Protein 4KU4 (pdb70)

Radius of gyration: 25.79 Å; Cα contacts (8 Å, |Δi|>4): 649; chains: 2; bounding box: 56×77×60 Å

B-factor: mean 19.81, std 10.93, range [4.48, 72.11]

Structure (mmCIF, N/CA/C/O backbone):
data_4KU4
#
_entry.id   4KU4
#
_cell.length_a   36.795
_cell.length_b   52.595
_cell.length_c   53.234
_cell.angle_alpha   114.62
_cell.angle_beta   93.01
_cell.angle_gamma   90.05
#
_symmetry.space_group_name_H-M   'P 1'
#
loop_
_entity.id
_entity.type
_entity.pdbx_description
1 polymer 'Ras-3 from Cryphonectria parasitica'
2 non-polymer "GUANOSINE-5'-DIPHOSPHATE"
3 non-polymer 'MAGNESIUM ION'
4 water water
#
loop_
_atom_site.group_PDB
_atom_site.id
_atom_site.type_symbol
_atom_site.label_atom_id
_atom_site.label_alt_id
_atom_site.label_comp_id
_atom_site.label_asym_id
_atom_site.label_entity_id
_atom_site.label_seq_id
_atom_site.pdbx_PDB_ins_code
_atom_site.Cartn_x
_atom_site.Cartn_y
_atom_site.Cartn_z
_atom_site.occupancy
_atom_site.B_iso_or_equiv
_atom_site.auth_seq_id
_atom_site.auth_comp_id
_atom_site.auth_asym_id
_atom_site.auth_atom_id
_atom_site.pdbx_PDB_model_num
ATOM 1 N N . ALA A 1 10 ? -7.397 59.388 6.367 1.00 31.61 7 ALA A N 1
ATOM 2 C CA . ALA A 1 10 ? -6.928 58.848 7.637 1.00 29.73 7 ALA A CA 1
ATOM 3 C C . ALA A 1 10 ? -7.171 57.349 7.691 1.00 24.99 7 ALA A C 1
ATOM 4 O O . ALA A 1 10 ? -8.212 56.863 7.252 1.00 25.88 7 ALA A O 1
ATOM 10 N N . GLY A 1 11 ? -6.191 56.620 8.214 1.00 27.95 8 GLY A N 1
ATOM 11 C CA . GLY A 1 11 ? -6.315 55.187 8.400 1.00 17.52 8 GLY A CA 1
ATOM 12 C C . GLY A 1 11 ? -5.762 54.359 7.259 1.00 15.97 8 GLY A C 1
ATOM 13 O O . GLY A 1 11 ? -5.537 53.162 7.410 1.00 15.36 8 GLY A O 1
ATOM 17 N N . LYS A 1 12 ? -5.560 54.980 6.105 1.00 17.40 9 LYS A N 1
ATOM 18 C CA . LYS A 1 12 ? -5.014 54.273 4.942 1.00 12.09 9 LYS A CA 1
ATOM 19 C C . LYS A 1 12 ? -3.565 53.840 5.154 1.00 15.08 9 LYS A C 1
ATOM 20 O O . LYS A 1 12 ? -2.877 54.339 6.045 1.00 16.26 9 LYS A O 1
ATOM 39 N N . ILE A 1 13 ? -3.125 52.885 4.348 1.00 12.90 10 ILE A N 1
ATOM 40 C CA . ILE A 1 13 ? -1.744 52.432 4.371 1.00 15.90 10 ILE A CA 1
ATOM 41 C C . ILE A 1 13 ? -0.824 53.605 4.103 1.00 14.39 10 ILE A C 1
ATOM 42 O O . ILE A 1 13 ? -1.029 54.354 3.153 1.00 14.80 10 ILE A O 1
ATOM 58 N N . THR A 1 14 ? 0.180 53.784 4.957 1.00 9.75 11 THR A N 1
ATOM 59 C CA . THR A 1 14 ? 1.106 54.884 4.788 1.00 9.81 11 THR A CA 1
ATOM 60 C C . THR A 1 14 ? 2.477 54.434 4.271 1.00 11.70 11 THR A C 1
ATOM 61 O O . THR A 1 14 ? 3.192 55.214 3.646 1.00 13.32 11 THR A O 1
ATOM 72 N N . ASP A 1 15 ? 2.834 53.182 4.532 1.00 9.10 12 ASP A N 1
ATOM 73 C CA . ASP A 1 15 ? 4.165 52.677 4.170 1.00 9.07 12 ASP A CA 1
ATOM 74 C C . ASP A 1 15 ? 4.154 51.217 3.740 1.00 13.06 12 ASP A C 1
ATOM 75 O O . ASP A 1 15 ? 3.586 50.365 4.424 1.00 11.06 12 ASP A O 1
ATOM 84 N N . LYS A 1 16 ? 4.816 50.928 2.624 1.00 8.10 13 LYS A N 1
ATOM 85 C CA . LYS A 1 16 ? 4.882 49.566 2.107 1.00 8.46 13 LYS A CA 1
ATOM 86 C C . LYS A 1 16 ? 6.274 49.011 2.322 1.00 11.14 13 LYS A C 1
ATOM 87 O O . LYS A 1 16 ? 7.236 49.488 1.730 1.00 12.44 13 LYS A O 1
ATOM 106 N N . ILE A 1 17 ? 6.380 48.004 3.176 1.00 6.10 14 ILE A N 1
ATOM 107 C CA . ILE A 1 17 ? 7.654 47.392 3.489 1.00 7.31 14 ILE A CA 1
ATOM 108 C C . ILE A 1 17 ? 7.699 45.956 2.977 1.00 9.54 14 ILE A C 1
ATOM 109 O O . ILE A 1 17 ? 6.737 45.202 3.151 1.00 9.18 14 ILE A O 1
ATOM 125 N N . ALA A 1 18 ? 8.815 45.569 2.356 1.00 8.19 15 ALA A N 1
ATOM 126 C CA . ALA A 1 18 ? 9.004 44.166 1.995 1.00 11.62 15 ALA A CA 1
ATOM 127 C C . ALA A 1 18 ? 10.025 43.454 2.907 1.00 7.58 15 ALA A C 1
ATOM 128 O O . ALA A 1 18 ? 11.068 44.008 3.228 1.00 7.66 15 ALA A O 1
ATOM 135 N N . MET A 1 19 ? 9.688 42.241 3.341 1.00 9.37 16 MET A N 1
ATOM 136 C CA . MET A 1 19 ? 10.650 41.347 3.995 1.00 11.38 16 MET A CA 1
ATOM 137 C C . MET A 1 19 ? 11.469 40.599 2.959 1.00 8.09 16 MET A C 1
ATOM 138 O O . MET A 1 19 ? 10.919 40.055 2.016 1.00 8.36 16 MET A O 1
ATOM 152 N N . LEU A 1 20 ? 12.780 40.597 3.135 1.00 7.01 17 LEU A N 1
ATOM 153 C CA . LEU A 1 20 ? 13.666 39.749 2.318 1.00 7.01 17 LEU A CA 1
ATOM 154 C C . LEU A 1 20 ? 14.609 38.967 3.224 1.00 12.47 17 LEU A C 1
ATOM 155 O O . LEU A 1 20 ? 14.825 39.346 4.379 1.00 8.28 17 LEU A O 1
ATOM 171 N N . GLY A 1 21 ? 15.164 37.881 2.691 1.00 9.12 18 GLY A N 1
ATOM 172 C CA . GLY A 1 21 ? 16.039 36.995 3.438 1.00 9.05 18 GLY A CA 1
ATOM 173 C C . GLY A 1 21 ? 15.839 35.534 3.063 1.00 11.11 18 GLY A C 1
ATOM 174 O O . GLY A 1 21 ? 14.781 35.148 2.567 1.00 10.71 18 GLY A O 1
ATOM 178 N N . GLU A 1 22 ? 16.856 34.711 3.301 1.00 10.05 19 GLU A N 1
ATOM 179 C CA . GLU A 1 22 ? 16.725 33.285 3.014 1.00 9.84 19 GLU A CA 1
ATOM 180 C C . GLU A 1 22 ? 15.664 32.635 3.885 1.00 11.63 19 GLU A C 1
ATOM 181 O O . GLU A 1 22 ? 15.234 33.199 4.891 1.00 15.65 19 GLU A O 1
ATOM 193 N N . GLY A 1 23 ? 15.248 31.433 3.503 1.00 11.34 20 GLY A N 1
ATOM 194 C CA . GLY A 1 23 ? 14.306 30.682 4.311 1.00 11.26 20 GLY A CA 1
ATOM 195 C C . GLY A 1 23 ? 14.834 30.377 5.696 1.00 12.41 20 GLY A C 1
ATOM 196 O O . GLY A 1 23 ? 16.011 30.066 5.866 1.00 12.06 20 GLY A O 1
ATOM 200 N N . GLY A 1 24 ? 13.954 30.476 6.687 1.00 9.35 21 GLY A N 1
ATOM 201 C CA . GLY A 1 24 ? 14.267 30.082 8.041 1.00 11.09 21 GLY A CA 1
ATOM 202 C C . GLY A 1 24 ? 14.927 31.145 8.900 1.00 9.68 21 GLY A C 1
ATOM 203 O O . GLY A 1 24 ? 15.298 30.848 10.019 1.00 8.66 21 GLY A O 1
ATOM 207 N N . VAL A 1 25 ? 15.052 32.380 8.404 1.00 8.91 22 VAL A N 1
ATOM 208 C CA . VAL A 1 25 ? 15.792 33.403 9.159 1.00 8.09 22 VAL A CA 1
ATOM 209 C C . VAL A 1 25 ? 14.901 34.077 10.192 1.00 14.10 22 VAL A C 1
ATOM 210 O O . VAL A 1 25 ? 15.388 34.638 11.186 1.00 11.16 22 VAL A O 1
ATOM 223 N N . GLY A 1 26 ? 13.595 34.004 9.959 1.00 9.74 23 GLY A N 1
ATOM 224 C CA . GLY A 1 26 ? 12.642 34.570 10.894 1.00 10.70 23 GLY A CA 1
ATOM 225 C C . GLY A 1 26 ? 11.751 35.647 10.300 1.00 10.08 23 GLY A C 1
ATOM 226 O O . GLY A 1 26 ? 11.172 36.433 11.052 1.00 8.91 23 GLY A O 1
ATOM 230 N N . LYS A 1 27 ? 11.644 35.710 8.975 1.00 9.79 24 LYS A N 1
ATOM 231 C CA . LYS A 1 27 ? 10.804 36.735 8.336 1.00 7.87 24 LYS A CA 1
ATOM 232 C C . LYS A 1 27 ? 9.354 36.721 8.836 1.00 10.11 24 LYS A C 1
ATOM 233 O O . LYS A 1 27 ? 8.839 37.729 9.355 1.00 9.65 24 LYS A O 1
ATOM 252 N N . THR A 1 28 ? 8.687 35.582 8.667 1.00 12.68 25 THR A N 1
ATOM 253 C CA . THR A 1 28 ? 7.301 35.440 9.099 1.00 9.18 25 THR A CA 1
ATOM 254 C C . THR A 1 28 ? 7.116 35.707 10.592 1.00 10.14 25 THR A C 1
ATOM 255 O O . THR A 1 28 ? 6.186 36.421 10.989 1.00 6.38 25 THR A O 1
ATOM 265 N N . SER A 1 29 ? 8.006 35.140 11.404 1.00 8.19 26 SER A N 1
ATOM 266 C CA . SER A 1 29 ? 7.962 35.295 12.858 1.00 8.07 26 SER A CA 1
ATOM 267 C C . SER A 1 29 ? 8.062 36.771 13.272 1.00 8.88 26 SER A C 1
ATOM 268 O O . SER A 1 29 ? 7.300 37.237 14.123 1.00 8.69 26 SER A O 1
ATOM 276 N N . LEU A 1 30 ? 8.974 37.502 12.638 1.00 8.21 27 LEU A N 1
ATOM 277 C CA . LEU A 1 30 ? 9.129 38.932 12.897 1.00 6.47 27 LEU A CA 1
ATOM 278 C C . LEU A 1 30 ? 7.847 39.695 12.573 1.00 10.94 27 LEU A C 1
ATOM 279 O O . LEU A 1 30 ? 7.404 40.536 13.347 1.00 7.46 27 LEU A O 1
ATOM 295 N N . THR A 1 31 ? 7.259 39.394 11.417 1.00 8.04 28 THR A N 1
ATOM 296 C CA . THR A 1 31 ? 6.090 40.121 10.939 1.00 8.96 28 THR A CA 1
ATOM 297 C C . THR A 1 31 ? 4.862 39.831 11.801 1.00 9.48 28 THR A C 1
ATOM 298 O O . THR A 1 31 ? 4.080 40.725 12.091 1.00 7.80 28 THR A O 1
ATOM 309 N N . VAL A 1 32 ? 4.690 38.571 12.180 1.00 10.35 29 VAL A N 1
ATOM 310 C CA . VAL A 1 32 ? 3.572 38.142 13.022 1.00 10.37 29 VAL A CA 1
ATOM 311 C C . VAL A 1 32 ? 3.711 38.740 14.428 1.00 11.25 29 VAL A C 1
ATOM 312 O O . VAL A 1 32 ? 2.738 39.188 15.034 1.00 9.76 29 VAL A O 1
ATOM 325 N N . ASN A 1 33 ? 4.937 38.784 14.926 1.00 11.31 30 ASN A N 1
ATOM 326 C CA . ASN A 1 33 ? 5.213 39.452 16.196 1.00 11.86 30 ASN A CA 1
ATOM 327 C C . ASN A 1 33 ? 4.901 40.944 16.140 1.00 10.56 30 ASN A C 1
ATOM 328 O O . ASN A 1 33 ? 4.153 41.455 16.972 1.00 11.60 30 ASN A O 1
ATOM 339 N N . LEU A 1 34 ? 5.465 41.638 15.151 1.00 7.38 31 LEU A N 1
ATOM 340 C CA . LEU A 1 34 ? 5.254 43.058 14.993 1.00 6.76 31 LEU A CA 1
ATOM 341 C C . LEU A 1 34 ? 3.776 43.426 14.946 1.00 14.22 31 LEU A C 1
ATOM 342 O O . LEU A 1 34 ? 3.362 44.384 15.582 1.00 12.38 31 LEU A O 1
ATOM 358 N N . THR A 1 35 ? 2.995 42.664 14.178 1.00 11.61 32 THR A N 1
ATOM 359 C CA . THR A 1 35 ? 1.600 43.004 13.932 1.00 11.17 32 THR A CA 1
ATOM 360 C C . THR A 1 35 ? 0.631 42.483 14.988 1.00 14.63 32 THR A C 1
ATOM 361 O O . THR A 1 35 ? -0.562 42.739 14.897 1.00 10.65 32 THR A O 1
ATOM 372 N N . LYS A 1 36 ? 1.144 41.778 15.990 1.00 11.74 33 LYS A N 1
ATOM 373 C CA . LYS A 1 36 ? 0.318 41.320 17.107 1.00 11.12 33 LYS A CA 1
ATOM 374 C C . LYS A 1 36 ? -0.774 40.375 16.616 1.00 14.52 33 LYS A C 1
ATOM 375 O O . LYS A 1 36 ? -1.912 40.410 17.088 1.00 16.27 33 LYS A O 1
ATOM 394 N N . HIS A 1 37 ? -0.411 39.523 15.662 1.00 12.62 34 HIS A N 1
ATOM 395 C CA . HIS A 1 37 ? -1.326 38.547 15.071 1.00 13.39 34 HIS A CA 1
ATOM 396 C C . HIS A 1 37 ? -1.797 37.578 16.163 1.00 15.61 34 HIS A C 1
ATOM 397 O O . HIS A 1 37 ? -1.070 37.341 17.129 1.00 17.97 34 HIS A O 1
ATOM 412 N N . VAL A 1 38 ? -2.993 37.007 16.009 1.00 19.50 35 VAL A N 1
ATOM 413 C CA . VAL A 1 38 ? -3.621 36.209 17.084 1.00 26.22 35 VAL A CA 1
ATOM 414 C C . VAL A 1 38 ? -2.864 34.961 17.515 1.00 28.32 35 VAL A C 1
ATOM 415 O O . VAL A 1 38 ? -2.845 34.610 18.697 1.00 30.91 35 VAL A O 1
ATOM 428 N N . PHE A 1 39 ? -2.256 34.272 16.566 1.00 17.25 36 PHE A N 1
ATOM 429 C CA . PHE A 1 39 ? -1.429 33.134 16.938 1.00 22.30 36 PHE A CA 1
ATOM 430 C C . PHE A 1 39 ? 0.016 33.552 16.740 1.00 22.06 36 PHE A C 1
ATOM 431 O O . PHE A 1 39 ? 0.749 32.992 15.927 1.00 18.14 36 PHE A O 1
ATOM 448 N N . SER A 1 40 ? 0.400 34.573 17.498 1.00 21.83 37 SER A N 1
ATOM 449 C CA . SER A 1 40 ? 1.679 35.250 17.351 1.00 25.78 37 SER A CA 1
ATOM 450 C C . SER A 1 40 ? 2.854 34.288 17.327 1.00 26.64 37 SER A C 1
ATOM 451 O O . SER A 1 40 ? 3.871 34.550 16.694 1.00 30.81 37 SER A O 1
ATOM 459 N N . GLU A 1 41 ? 2.706 33.166 18.008 1.00 19.35 38 GLU A N 1
ATOM 460 C CA . GLU A 1 41 ? 3.824 32.262 18.178 1.00 19.05 38 GLU A CA 1
ATOM 461 C C . GLU A 1 41 ? 3.917 31.218 17.071 1.00 19.85 38 GLU A C 1
ATOM 462 O O . GLU A 1 41 ? 5.003 30.706 16.801 1.00 22.06 38 GLU A O 1
ATOM 474 N N . THR A 1 42 ? 2.796 30.911 16.422 1.00 15.29 39 THR A N 1
ATOM 475 C CA . THR A 1 42 ? 2.793 29.789 15.479 1.00 15.53 39 THR A CA 1
ATOM 476 C C . THR A 1 42 ? 2.311 30.091 14.061 1.00 16.27 39 THR A C 1
ATOM 477 O O . THR A 1 42 ? 2.523 29.272 13.164 1.00 14.38 39 THR A O 1
ATOM 488 N N . TYR A 1 43 ? 1.655 31.232 13.852 1.00 13.92 40 TYR A N 1
ATOM 489 C CA . TYR A 1 43 ? 1.046 31.507 12.550 1.00 12.46 40 TYR A CA 1
ATOM 490 C C . TYR A 1 43 ? 2.064 31.480 11.418 1.00 9.07 40 TYR A C 1
ATOM 491 O O . TYR A 1 43 ? 3.040 32.224 11.431 1.00 7.36 40 TYR A O 1
ATOM 509 N N . ASP A 1 44 ? 1.844 30.602 10.442 1.00 11.33 41 ASP A N 1
ATOM 510 C CA . ASP A 1 44 ? 2.826 30.410 9.369 1.00 9.10 41 ASP A CA 1
ATOM 511 C C . ASP A 1 44 ? 2.219 29.728 8.152 1.00 10.03 41 ASP A C 1
ATOM 512 O O . ASP A 1 44 ? 2.527 28.565 7.883 1.00 11.21 41 ASP A O 1
ATOM 521 N N . PRO A 1 45 ? 1.373 30.444 7.403 1.00 10.19 42 PRO A N 1
ATOM 522 C CA . PRO A 1 45 ? 0.664 29.785 6.300 1.00 12.66 42 PRO A CA 1
ATOM 523 C C . PRO A 1 45 ? 1.592 29.416 5.142 1.00 14.20 42 PRO A C 1
ATOM 524 O O . PRO A 1 45 ? 2.570 30.106 4.857 1.00 11.65 42 PRO A O 1
ATOM 535 N N . THR A 1 46 ? 1.274 28.314 4.475 1.00 15.97 43 THR A N 1
ATOM 536 C CA . THR A 1 46 ? 2.096 27.824 3.371 1.00 19.47 43 THR A CA 1
ATOM 537 C C . THR A 1 46 ? 2.241 28.895 2.287 1.00 18.04 43 THR A C 1
ATOM 538 O O . THR A 1 46 ? 3.311 29.079 1.703 1.00 20.53 43 THR A O 1
ATOM 549 N N . LEU A 1 47 ? 1.165 29.622 2.044 1.00 14.37 44 LEU A N 1
ATOM 550 C CA . LEU A 1 47 ? 1.208 30.772 1.162 1.00 14.72 44 LEU A CA 1
ATOM 551 C C . LEU A 1 47 ? 1.307 32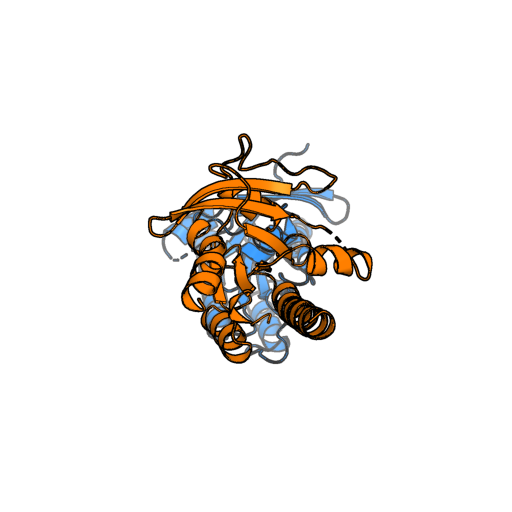.041 2.017 1.00 19.84 44 LEU A C 1
ATOM 552 O O . LEU A 1 47 ? 0.429 32.307 2.833 1.00 15.14 44 LEU A O 1
ATOM 568 N N . GLU A 1 48 ? 2.397 32.792 1.851 1.00 13.32 45 GLU A N 1
ATOM 569 C CA . GLU A 1 48 ? 2.655 33.991 2.661 1.00 14.97 45 GLU A CA 1
ATOM 570 C C . GLU A 1 48 ? 1.566 35.039 2.592 1.00 15.35 45 GLU A C 1
ATOM 571 O O . GLU A 1 48 ? 0.917 35.210 1.565 1.00 14.24 45 GLU A O 1
ATOM 583 N N . ASP A 1 49 ? 1.392 35.768 3.689 1.00 17.89 46 ASP A N 1
ATOM 584 C CA . ASP A 1 49 ? 0.394 36.826 3.729 1.00 13.45 46 ASP A CA 1
ATOM 585 C C . ASP A 1 49 ? 1.051 38.191 3.710 1.00 12.65 46 ASP A C 1
ATOM 586 O O . ASP A 1 49 ? 2.269 38.312 3.865 1.00 10.59 46 ASP A O 1
ATOM 595 N N . SER A 1 50 ? 0.229 39.210 3.460 1.00 8.40 47 SER A N 1
ATOM 596 C CA . SER A 1 50 ? 0.643 40.591 3.624 1.00 13.00 47 SER A CA 1
ATOM 597 C C . SER A 1 50 ? 0.065 40.879 5.009 1.00 14.64 47 SER A C 1
ATOM 598 O O . SER A 1 50 ? -1.029 40.406 5.333 1.00 12.07 47 SER A O 1
ATOM 606 N N . TYR A 1 51 ? 0.789 41.633 5.826 1.00 9.96 48 TYR A N 1
ATOM 607 C CA . TYR A 1 51 ? 0.363 41.911 7.201 1.00 13.23 48 TYR A CA 1
ATOM 608 C C . TYR A 1 51 ? 0.283 43.407 7.441 1.00 9.26 48 TYR A C 1
ATOM 609 O O . TYR A 1 51 ? 0.939 44.184 6.756 1.00 8.36 48 TYR A O 1
ATOM 627 N N . ARG A 1 52 ? -0.517 43.823 8.423 1.00 9.49 49 ARG A N 1
ATOM 628 C CA . ARG A 1 52 ? -0.677 45.242 8.705 1.00 8.69 49 ARG A CA 1
ATOM 629 C C . ARG A 1 52 ? -0.416 45.561 10.169 1.00 8.69 49 ARG A C 1
ATOM 630 O O . ARG A 1 52 ? -0.783 44.796 11.070 1.00 7.61 49 ARG A O 1
ATOM 651 N N . ARG A 1 53 ? 0.202 46.709 10.398 1.00 8.08 50 ARG A N 1
ATOM 652 C CA . ARG A 1 53 ? 0.352 47.250 11.746 1.00 11.19 50 ARG A CA 1
ATOM 653 C C . ARG A 1 53 ? -0.059 48.722 11.755 1.00 10.20 50 ARG A C 1
ATOM 654 O O . ARG A 1 53 ? 0.569 49.563 11.109 1.00 10.34 50 ARG A O 1
ATOM 675 N N . GLN A 1 54 ? -1.141 49.029 12.466 1.00 10.82 51 GLN A N 1
ATOM 676 C CA . GLN A 1 54 ? -1.467 50.409 12.761 1.00 9.00 51 GLN A CA 1
ATOM 677 C C . GLN A 1 54 ? -0.679 50.751 14.008 1.00 13.96 51 GLN A C 1
ATOM 678 O O . GLN A 1 54 ? -0.645 49.960 14.962 1.00 12.27 51 GLN A O 1
ATOM 692 N N . CYS A 1 55 ? -0.019 51.902 13.985 1.00 9.16 52 CYS A N 1
ATOM 693 C CA . CYS A 1 55 ? 0.817 52.317 15.106 1.00 6.04 52 CYS A CA 1
ATOM 694 C C . CYS A 1 55 ? 0.997 53.820 15.073 1.00 16.34 52 CYS A C 1
ATOM 695 O O . CYS A 1 55 ? 0.528 54.499 14.156 1.00 10.87 52 CYS A O 1
ATOM 703 N N . VAL A 1 56 ? 1.662 54.334 16.101 1.00 13.24 53 VAL A N 1
ATOM 704 C CA . VAL A 1 56 ? 2.120 55.710 16.118 1.00 11.28 53 VAL A CA 1
ATOM 705 C C . VAL A 1 56 ? 3.640 55.666 16.221 1.00 12.04 53 VAL A C 1
ATOM 706 O O . VAL A 1 56 ? 4.184 55.150 17.197 1.00 11.34 53 VAL A O 1
ATOM 719 N N . ILE A 1 57 ? 4.316 56.171 15.192 1.00 8.21 54 ILE A N 1
ATOM 720 C CA . ILE A 1 57 ? 5.767 56.221 15.180 1.00 7.98 54 ILE A CA 1
ATOM 721 C C . ILE A 1 57 ? 6.229 57.657 15.393 1.00 9.03 54 ILE A C 1
ATOM 722 O O . ILE A 1 57 ? 5.963 58.543 14.575 1.00 8.89 54 ILE A O 1
ATOM 738 N N . ASP A 1 58 ? 6.906 57.894 16.512 1.00 10.28 55 ASP A N 1
ATOM 739 C CA . ASP A 1 58 ? 7.379 59.232 16.843 1.00 9.53 55 ASP A CA 1
ATOM 740 C C . ASP A 1 58 ? 6.281 60.274 16.651 1.00 11.55 55 ASP A C 1
ATOM 741 O O . ASP A 1 58 ? 6.476 61.269 15.959 1.00 14.38 55 ASP A O 1
ATOM 750 N N . GLY A 1 59 ? 5.124 60.014 17.254 1.00 11.06 56 GLY A N 1
ATOM 751 C CA . GLY A 1 59 ? 4.016 60.956 17.273 1.00 11.86 56 GLY A CA 1
ATOM 752 C C . GLY A 1 59 ? 3.134 60.977 16.038 1.00 11.13 56 GLY A C 1
ATOM 753 O O . GLY A 1 59 ? 2.079 61.601 16.047 1.00 11.48 56 GLY A O 1
ATOM 757 N N . ILE A 1 60 ? 3.568 60.318 14.967 1.00 10.21 57 ILE A N 1
ATOM 758 C CA . ILE A 1 60 ? 2.811 60.317 13.720 1.00 13.24 57 ILE A CA 1
ATOM 759 C C . ILE A 1 60 ? 2.088 58.983 13.510 1.00 15.77 57 ILE A C 1
ATOM 760 O O . ILE A 1 60 ? 2.738 57.938 13.406 1.00 11.65 57 ILE A O 1
ATOM 776 N N . PRO A 1 61 ? 0.743 59.008 13.449 1.00 16.61 58 PRO A N 1
ATOM 777 C CA . PRO A 1 61 ? 0.003 57.773 13.155 1.00 15.25 58 PRO A CA 1
ATOM 778 C C . PRO A 1 61 ? 0.428 57.228 11.805 1.00 20.40 58 PRO A C 1
ATOM 779 O O . PRO A 1 61 ? 0.456 57.981 10.825 1.00 12.75 58 PRO A O 1
ATOM 790 N N . SER A 1 62 ? 0.757 55.939 11.776 1.00 14.08 59 SER A N 1
ATOM 791 C CA . SER A 1 62 ? 1.240 55.254 10.576 1.00 10.79 59 SER A CA 1
ATOM 792 C C . SER A 1 62 ? 0.523 53.919 10.427 1.00 13.21 59 SER A C 1
ATOM 793 O O . SER A 1 62 ? 0.054 53.342 11.408 1.00 12.09 59 SER A O 1
ATOM 801 N N . HIS A 1 63 ? 0.440 53.431 9.196 1.00 10.26 60 HIS A N 1
ATOM 802 C CA . HIS A 1 63 ? -0.184 52.140 8.919 1.00 8.40 60 HIS A CA 1
ATOM 803 C C . HIS A 1 63 ? 0.738 51.394 7.965 1.00 11.45 60 HIS A C 1
ATOM 804 O O . HIS A 1 63 ? 0.796 51.693 6.783 1.00 11.04 60 HIS A O 1
ATOM 819 N N . LEU A 1 64 ? 1.479 50.442 8.508 1.00 8.02 61 LEU A N 1
ATOM 820 C CA . LEU A 1 64 ? 2.478 49.714 7.748 1.00 10.07 61 LEU A CA 1
ATOM 821 C C . LEU A 1 64 ? 1.821 48.502 7.100 1.00 8.37 61 LEU A C 1
ATOM 822 O O . LEU A 1 64 ? 1.046 47.793 7.735 1.00 9.43 61 LEU A O 1
ATOM 838 N N . GLU A 1 65 ? 2.114 48.285 5.822 1.00 6.31 62 GLU A N 1
ATOM 839 C CA . GLU A 1 65 ? 1.700 47.069 5.139 1.00 10.06 62 GLU A CA 1
ATOM 840 C C . GLU A 1 65 ? 2.983 46.306 4.841 1.00 7.73 62 GLU A C 1
ATOM 841 O O . GLU A 1 65 ? 3.859 46.799 4.131 1.00 11.74 62 GLU A O 1
ATOM 853 N N . ILE A 1 66 ? 3.101 45.108 5.401 1.00 7.94 63 ILE A N 1
ATOM 854 C CA . ILE A 1 66 ? 4.353 44.364 5.295 1.00 7.75 63 ILE A CA 1
ATOM 855 C C . ILE A 1 66 ? 4.158 43.126 4.437 1.00 12.16 63 ILE A C 1
ATOM 856 O O . ILE A 1 66 ? 3.366 42.246 4.766 1.00 10.15 63 ILE A O 1
ATOM 872 N N . LEU A 1 67 ? 4.886 43.084 3.326 1.00 7.25 64 LEU A N 1
ATOM 873 C CA . LEU A 1 67 ? 4.915 41.920 2.457 1.00 10.23 64 LEU A CA 1
ATOM 874 C C . LEU A 1 67 ? 5.879 40.848 2.970 1.00 9.54 64 LEU A C 1
ATOM 875 O O . LEU A 1 67 ? 7.093 41.015 2.936 1.00 8.38 64 LEU A O 1
ATOM 891 N N . ASP A 1 68 ? 5.328 39.747 3.466 1.00 11.08 65 ASP A N 1
ATOM 892 C CA . ASP A 1 68 ? 6.135 38.601 3.848 1.00 12.39 65 ASP A CA 1
ATOM 893 C C . ASP A 1 68 ? 6.401 37.875 2.540 1.00 12.76 65 ASP A C 1
ATOM 894 O O . ASP A 1 68 ? 5.572 37.928 1.623 1.00 11.05 65 ASP A O 1
ATOM 903 N N . THR A 1 69 ? 7.567 37.249 2.428 1.00 10.98 66 THR A N 1
ATOM 904 C CA . THR A 1 69 ? 7.984 36.637 1.168 1.00 11.52 66 THR A CA 1
ATOM 905 C C . THR A 1 69 ? 8.620 35.280 1.389 1.00 16.94 66 THR A C 1
ATOM 906 O O . THR A 1 69 ? 9.079 34.952 2.477 1.00 11.72 66 THR A O 1
ATOM 917 N N . ALA A 1 70 ? 8.670 34.502 0.316 1.00 17.81 67 ALA A N 1
ATOM 918 C CA . ALA A 1 70 ? 9.287 33.191 0.341 1.00 17.84 67 ALA A CA 1
ATOM 919 C C . ALA A 1 70 ? 9.128 32.577 -1.040 1.00 23.58 67 ALA A C 1
ATOM 920 O O . ALA A 1 70 ? 8.120 32.814 -1.703 1.00 25.19 67 ALA A O 1
ATOM 927 N N . GLY A 1 71 ? 9.994 31.846 -1.526 0.00 33.84 68 GLY A N 1
ATOM 928 N N . GLY A 1 76 ? 14.515 34.607 -8.431 1.00 25.24 73 GLY A N 1
ATOM 929 C CA . GLY A 1 76 ? 15.101 35.918 -8.636 1.00 29.23 73 GLY A CA 1
ATOM 930 C C . GLY A 1 76 ? 14.142 36.927 -9.245 1.00 29.10 73 GLY A C 1
ATOM 931 O O . GLY A 1 76 ? 14.058 38.064 -8.787 1.00 22.28 73 GLY A O 1
ATOM 934 N N . ALA A 1 77 ? 13.422 36.516 -10.286 1.00 21.37 74 ALA A N 1
ATOM 935 C CA . ALA A 1 77 ? 12.501 37.417 -10.974 1.00 26.02 74 ALA A CA 1
ATOM 936 C C . ALA A 1 77 ? 11.347 37.852 -10.074 1.00 23.79 74 ALA A C 1
ATOM 937 O O . ALA A 1 77 ? 10.960 39.021 -10.074 1.00 22.14 74 ALA A O 1
ATOM 944 N N . LEU A 1 78 ? 10.791 36.913 -9.312 1.00 24.71 75 LEU A N 1
ATOM 945 C CA . LEU A 1 78 ? 9.717 37.257 -8.380 1.00 25.64 75 LEU A CA 1
ATOM 946 C C . LEU A 1 78 ? 10.230 38.238 -7.322 1.00 22.36 75 LEU A C 1
ATOM 947 O O . LEU A 1 78 ? 9.535 39.178 -6.946 1.00 21.40 75 LEU A O 1
ATOM 963 N N . ARG A 1 79 ? 11.457 38.036 -6.855 1.00 24.77 76 ARG A N 1
ATOM 964 C CA . ARG A 1 79 ? 12.028 38.952 -5.877 1.00 24.75 76 ARG A CA 1
ATOM 965 C C . ARG A 1 79 ? 12.034 40.373 -6.433 1.00 26.62 76 ARG A C 1
ATOM 966 O O . ARG A 1 79 ? 11.793 41.331 -5.706 1.00 19.49 76 ARG A O 1
ATOM 987 N N . GLU A 1 80 ? 12.291 40.504 -7.732 1.00 20.81 77 GLU A N 1
ATOM 988 C CA . GLU A 1 80 ? 12.303 41.813 -8.376 1.00 22.63 77 GLU A CA 1
ATOM 989 C C . GLU A 1 80 ? 10.929 42.493 -8.354 1.00 24.86 77 GLU A C 1
ATOM 990 O O . GLU A 1 80 ? 10.838 43.714 -8.275 1.00 25.29 77 GLU A O 1
ATOM 1002 N N . GLN A 1 81 ? 9.857 41.713 -8.424 1.00 19.06 78 GLN A N 1
ATOM 1003 C CA . GLN A 1 81 ? 8.524 42.309 -8.329 1.00 19.34 78 GLN A CA 1
ATOM 1004 C C . GLN A 1 81 ? 8.296 42.807 -6.903 1.00 18.65 78 GLN A C 1
ATOM 1005 O O . GLN A 1 81 ? 7.804 43.913 -6.696 1.00 19.31 78 GLN A O 1
ATOM 1019 N N . TRP A 1 82 ? 8.677 41.988 -5.932 1.00 15.22 79 TRP A N 1
ATOM 1020 C CA . TRP A 1 82 ? 8.556 42.369 -4.530 1.00 17.13 79 TRP A CA 1
ATOM 1021 C C . TRP A 1 82 ? 9.235 43.723 -4.292 1.00 18.06 79 TRP A C 1
ATOM 1022 O O . TRP A 1 82 ? 8.736 44.570 -3.541 1.00 14.89 79 TRP A O 1
ATOM 1043 N N . ILE A 1 83 ? 10.373 43.936 -4.941 1.00 14.52 80 ILE A N 1
ATOM 1044 C CA . ILE A 1 83 ? 11.142 45.162 -4.743 1.00 15.87 80 ILE A CA 1
ATOM 1045 C C . ILE A 1 83 ? 10.513 46.386 -5.413 1.00 13.76 80 ILE A C 1
ATOM 1046 O O . ILE A 1 83 ? 10.496 47.478 -4.843 1.00 15.38 80 ILE A O 1
ATOM 1062 N N . ARG A 1 84 ? 9.995 46.207 -6.626 1.00 15.85 81 ARG A N 1
ATOM 1063 C CA . ARG A 1 84 ? 9.355 47.304 -7.338 1.00 20.12 81 ARG A CA 1
ATOM 1064 C C . ARG A 1 84 ? 8.133 47.815 -6.586 1.00 17.96 81 ARG A C 1
ATOM 1065 O O . ARG A 1 84 ? 7.854 49.013 -6.589 1.00 19.42 81 ARG A O 1
ATOM 1086 N N . GLN A 1 85 ? 7.424 46.909 -5.920 1.00 18.53 82 GLN A N 1
ATOM 1087 C CA . GLN A 1 85 ? 6.134 47.252 -5.318 1.00 21.28 82 GLN A CA 1
ATOM 1088 C C . GLN A 1 85 ? 6.213 47.665 -3.849 1.00 21.43 82 GLN A C 1
ATOM 1089 O O . GLN A 1 85 ? 5.185 47.814 -3.194 1.00 21.13 82 GLN A O 1
ATOM 1103 N N . ASN A 1 86 ? 7.425 47.851 -3.340 1.00 15.65 83 ASN A N 1
ATOM 1104 C CA . ASN A 1 86 ? 7.596 48.318 -1.963 1.00 10.97 83 ASN A CA 1
ATOM 1105 C C . ASN A 1 86 ? 8.575 49.494 -1.855 1.00 15.42 83 ASN A C 1
ATOM 1106 O O . ASN A 1 86 ? 9.459 49.660 -2.697 1.00 14.31 83 ASN A O 1
ATOM 1117 N N . GLU A 1 87 ? 8.412 50.308 -0.813 1.00 10.64 84 GLU A N 1
ATOM 1118 C CA . GLU A 1 87 ? 9.216 51.515 -0.617 1.00 13.12 84 GLU A CA 1
ATOM 1119 C C . GLU A 1 87 ? 10.392 51.273 0.335 1.00 13.00 84 GLU A C 1
ATOM 1120 O O . GLU A 1 87 ? 11.479 51.820 0.151 1.00 13.05 84 GLU A O 1
ATOM 1132 N N . LEU A 1 88 ? 10.162 50.450 1.354 1.00 9.05 85 LEU A N 1
ATOM 1133 C CA . LEU A 1 88 ? 11.131 50.251 2.414 1.00 9.16 85 LEU A CA 1
ATOM 1134 C C . LEU A 1 88 ? 11.374 48.764 2.566 1.00 9.66 85 LEU A C 1
ATOM 1135 O O . LEU A 1 88 ? 10.512 47.957 2.227 1.00 10.23 85 LEU A O 1
ATOM 1151 N N . PHE A 1 89 ? 12.536 48.407 3.104 1.00 7.10 86 PHE A N 1
ATOM 1152 C CA . PHE A 1 89 ? 12.974 47.025 3.136 1.00 7.58 86 PHE A CA 1
ATOM 1153 C C . PHE A 1 89 ? 13.607 46.572 4.437 1.00 11.50 86 PHE A C 1
ATOM 1154 O O . PHE A 1 89 ? 14.441 47.261 5.024 1.00 8.43 86 PHE A O 1
ATOM 1171 N N . VAL A 1 90 ? 13.196 45.390 4.868 1.00 6.98 87 VAL A N 1
ATOM 1172 C CA . VAL A 1 90 ? 13.778 44.741 6.017 1.00 7.37 87 VAL A CA 1
ATOM 1173 C C . VAL A 1 90 ? 14.424 43.462 5.510 1.00 9.86 87 VAL A C 1
ATOM 1174 O O . VAL A 1 90 ? 13.730 42.533 5.089 1.00 9.29 87 VAL A O 1
ATOM 1187 N N . ILE A 1 91 ? 15.757 43.430 5.518 1.00 5.54 88 ILE A N 1
ATOM 1188 C CA . ILE A 1 91 ? 16.500 42.275 5.042 1.00 7.82 88 ILE A CA 1
ATOM 1189 C C . ILE A 1 91 ? 17.018 41.496 6.240 1.00 9.55 88 ILE A C 1
ATOM 1190 O O . ILE A 1 91 ? 17.858 41.983 6.990 1.00 7.72 88 ILE A O 1
ATOM 1206 N N . VAL A 1 92 ? 16.469 40.299 6.427 1.00 5.44 89 VAL A N 1
ATOM 1207 C CA . VAL A 1 92 ? 16.701 39.516 7.633 1.00 8.11 89 VAL A CA 1
ATOM 1208 C C . VAL A 1 92 ? 17.744 38.409 7.440 1.00 8.27 89 VAL A C 1
ATOM 1209 O O . VAL A 1 92 ? 17.750 37.689 6.429 1.00 7.65 89 VAL A O 1
ATOM 1222 N N . PHE A 1 93 ? 18.626 38.272 8.423 1.00 9.63 90 PHE A N 1
ATOM 1223 C CA . PHE A 1 93 ? 19.510 37.111 8.487 1.00 6.98 90 PHE A CA 1
ATOM 1224 C C . PHE A 1 93 ? 19.435 36.510 9.893 1.00 11.64 90 PHE A C 1
ATOM 1225 O O . PHE A 1 93 ? 18.830 37.105 10.791 1.00 9.07 90 PHE A O 1
ATOM 1242 N N . ASP A 1 94 ? 19.993 35.309 10.041 1.00 10.36 91 ASP A N 1
ATOM 1243 C CA . ASP A 1 94 ? 19.911 34.516 11.264 1.00 12.57 91 ASP A CA 1
ATOM 1244 C C . ASP A 1 94 ? 21.305 34.591 11.838 1.00 11.30 91 ASP A C 1
ATOM 1245 O O . ASP A 1 94 ? 22.260 34.206 11.166 1.00 9.09 91 ASP A O 1
ATOM 1254 N N . VAL A 1 95 ? 21.450 35.126 13.048 1.00 8.78 92 VAL A N 1
ATOM 1255 C CA . VAL A 1 95 ? 22.790 35.369 13.556 1.00 11.71 92 VAL A CA 1
ATOM 1256 C C . VAL A 1 95 ? 23.520 34.054 13.803 1.00 11.86 92 VAL A C 1
ATOM 1257 O O . VAL A 1 95 ? 24.740 34.050 13.945 1.00 11.20 92 VAL A O 1
ATOM 1270 N N . THR A 1 96 ? 22.770 32.951 13.858 1.00 10.04 93 THR A N 1
ATOM 1271 C CA . THR A 1 96 ? 23.367 31.638 14.043 1.00 14.16 93 THR A CA 1
ATOM 1272 C C . THR A 1 96 ? 23.779 30.956 12.747 1.00 16.88 93 THR A C 1
ATOM 1273 O O . THR A 1 96 ? 24.270 29.832 12.793 1.00 15.58 93 THR A O 1
ATOM 1284 N N . ARG A 1 97 ? 23.570 31.611 11.602 1.00 10.23 94 ARG A N 1
ATOM 1285 C CA . ARG A 1 97 ? 23.863 31.015 10.294 1.00 15.36 94 ARG A CA 1
ATOM 1286 C C . ARG A 1 97 ? 24.570 31.991 9.362 1.00 14.33 94 ARG A C 1
ATOM 1287 O O . ARG A 1 97 ? 23.944 32.839 8.715 1.00 12.99 94 ARG A O 1
ATOM 1308 N N . ARG A 1 98 ? 25.880 31.847 9.261 1.00 15.90 95 ARG A N 1
ATOM 1309 C CA . ARG A 1 98 ? 26.661 32.795 8.489 1.00 12.29 95 ARG A CA 1
ATOM 1310 C C . ARG A 1 98 ? 26.253 32.837 7.012 1.00 12.27 95 ARG A C 1
ATOM 1311 O O . ARG A 1 98 ? 26.329 33.882 6.385 1.00 11.79 95 ARG A O 1
ATOM 1332 N N . SER A 1 99 ? 25.818 31.711 6.452 1.00 11.96 96 SER A N 1
ATOM 1333 C CA . SER A 1 99 ? 25.362 31.714 5.067 1.00 13.15 96 SER A CA 1
ATOM 1334 C C . SER A 1 99 ? 24.216 32.704 4.850 1.00 13.81 96 SER A C 1
ATOM 1335 O O . SER A 1 99 ? 24.141 33.333 3.811 1.00 13.63 96 SER A O 1
ATOM 1343 N N . SER A 1 100 ? 23.320 32.825 5.827 1.00 13.47 97 SER A N 1
ATOM 1344 C CA . SER A 1 100 ? 22.177 33.734 5.711 1.00 11.96 97 SER A CA 1
ATOM 1345 C C . SER A 1 100 ? 22.634 35.192 5.706 1.00 9.82 97 SER A C 1
ATOM 1346 O O . SER A 1 100 ? 22.018 36.056 5.078 1.00 11.70 97 SER A O 1
ATOM 1354 N N . PHE A 1 101 ? 23.726 35.453 6.405 1.00 9.31 98 PHE A N 1
ATOM 1355 C CA . PHE A 1 101 ? 24.277 36.803 6.484 1.00 8.65 98 PHE A CA 1
ATOM 1356 C C . PHE A 1 101 ? 24.873 37.153 5.132 1.00 10.11 98 PHE A C 1
ATOM 1357 O O . PHE A 1 101 ? 24.770 38.282 4.658 1.00 8.69 98 PHE A O 1
ATOM 1374 N N . GLU A 1 102 ? 25.478 36.167 4.492 1.00 10.34 99 GLU A N 1
ATOM 1375 C CA . GLU A 1 102 ? 26.060 36.393 3.179 1.00 12.79 99 GLU A CA 1
ATOM 1376 C C . GLU A 1 102 ? 24.963 36.656 2.150 1.00 12.10 99 GLU A C 1
ATOM 1377 O O . GLU A 1 102 ? 25.088 37.546 1.319 1.00 11.68 99 GLU A O 1
ATOM 1389 N N . ALA A 1 103 ? 23.875 35.896 2.212 1.00 13.06 100 ALA A N 1
ATOM 1390 C CA . ALA A 1 103 ? 22.750 36.158 1.312 1.00 14.48 100 ALA A CA 1
ATOM 1391 C C . ALA A 1 103 ? 22.141 37.538 1.527 1.00 10.95 100 ALA A C 1
ATOM 1392 O O . ALA A 1 103 ? 21.789 38.227 0.582 1.00 12.44 100 ALA A O 1
ATOM 1399 N N . ALA A 1 104 ? 22.014 37.944 2.784 1.00 11.86 101 ALA A N 1
ATOM 1400 C CA . ALA A 1 104 ? 21.462 39.261 3.057 1.00 11.71 101 ALA A CA 1
ATOM 1401 C C . ALA A 1 104 ? 22.261 40.377 2.360 1.00 12.50 101 ALA A C 1
ATOM 1402 O O . ALA A 1 104 ? 21.686 41.315 1.817 1.00 11.40 101 ALA A O 1
ATOM 1409 N N . GLU A 1 105 ? 23.584 40.273 2.395 1.00 10.43 102 GLU A N 1
ATOM 1410 C CA . GLU A 1 105 ? 24.451 41.233 1.714 1.00 13.80 102 GLU A CA 1
ATOM 1411 C C . GLU A 1 105 ? 24.177 41.232 0.208 1.00 12.35 102 GLU A C 1
ATOM 1412 O O . GLU A 1 105 ? 24.032 42.288 -0.405 1.00 16.10 102 GLU A O 1
ATOM 1424 N N . ARG A 1 106 ? 24.089 40.045 -0.381 1.00 12.53 103 ARG A N 1
ATOM 1425 C CA . ARG A 1 106 ? 23.695 39.923 -1.789 1.00 15.18 103 ARG A CA 1
ATOM 1426 C C . ARG A 1 106 ? 22.316 40.530 -2.083 1.00 16.44 103 ARG A C 1
ATOM 1427 O O . ARG A 1 106 ? 22.125 41.179 -3.110 1.00 15.00 103 ARG A O 1
ATOM 1448 N N . LEU A 1 107 ? 21.361 40.310 -1.181 1.00 13.09 104 LEU A N 1
ATOM 1449 C CA . LEU A 1 107 ? 20.012 40.837 -1.330 1.00 14.99 104 LEU A CA 1
ATOM 1450 C C . LEU A 1 107 ? 19.995 42.353 -1.281 1.00 12.03 104 LEU A C 1
ATOM 1451 O O . LEU A 1 107 ? 19.266 42.996 -2.025 1.00 10.86 104 LEU A O 1
ATOM 1467 N N . PHE A 1 108 ? 20.799 42.936 -0.406 1.00 11.30 105 PHE A N 1
ATOM 1468 C CA . PHE A 1 108 ? 20.918 44.388 -0.388 1.00 10.81 105 PHE A CA 1
ATOM 1469 C C . PHE A 1 108 ? 21.322 44.921 -1.773 1.00 16.03 105 PHE A C 1
ATOM 1470 O O . PHE A 1 108 ? 20.742 45.884 -2.269 1.00 11.53 105 PHE A O 1
ATOM 1487 N N . GLU A 1 109 ? 22.306 44.288 -2.404 1.00 14.12 106 GLU A N 1
ATOM 1488 C CA . GLU A 1 109 ? 22.735 44.745 -3.729 1.00 19.33 106 GLU A CA 1
ATOM 1489 C C . GLU A 1 109 ? 21.620 44.604 -4.760 1.00 15.48 106 GLU A C 1
ATOM 1490 O O . GLU A 1 109 ? 21.460 45.490 -5.591 1.00 14.73 106 GLU A O 1
ATOM 1507 N N . GLU A 1 110 ? 20.856 43.508 -4.706 1.00 14.28 107 GLU A N 1
ATOM 1508 C CA . GLU A 1 110 ? 19.684 43.365 -5.565 1.00 15.70 107 GLU A CA 1
ATOM 1509 C C . GLU A 1 110 ? 18.727 44.532 -5.368 1.00 16.19 107 GLU A C 1
ATOM 1510 O O . GLU A 1 110 ? 18.210 45.097 -6.332 1.00 12.75 107 GLU A O 1
ATOM 1522 N N . VAL A 1 111 ? 18.468 44.891 -4.116 1.00 13.57 108 VAL A N 1
ATOM 1523 C CA . VAL A 1 111 ? 17.539 45.992 -3.854 1.00 13.59 108 VAL A CA 1
ATOM 1524 C C . VAL A 1 111 ? 18.013 47.308 -4.475 1.00 19.12 108 VAL A C 1
ATOM 1525 O O . VAL A 1 111 ? 17.272 47.962 -5.216 1.00 16.04 108 VAL A O 1
ATOM 1538 N N . ILE A 1 112 ? 19.253 47.688 -4.177 1.00 17.67 109 ILE A N 1
ATOM 1539 C CA . ILE A 1 112 ? 19.823 48.916 -4.724 1.00 18.74 109 ILE A CA 1
ATOM 1540 C C . ILE A 1 112 ? 19.814 48.948 -6.259 1.00 24.44 109 ILE A C 1
ATOM 1541 O O . ILE A 1 112 ? 19.384 49.934 -6.855 1.00 21.82 109 ILE A O 1
ATOM 1557 N N . GLN A 1 113 ? 20.279 47.870 -6.885 1.00 19.89 110 GLN A N 1
ATOM 1558 C CA . GLN A 1 113 ? 20.347 47.802 -8.343 1.00 25.01 110 GLN A CA 1
ATOM 1559 C C . GLN A 1 113 ? 18.964 47.896 -8.979 1.00 24.62 110 GLN A C 1
ATOM 1560 O O . GLN A 1 113 ? 18.778 48.583 -9.984 1.00 29.52 110 GLN A O 1
ATOM 1574 N N . THR A 1 114 ? 17.999 47.194 -8.397 1.00 23.26 111 THR A N 1
ATOM 1575 C CA . THR A 1 114 ? 16.629 47.235 -8.888 1.00 21.04 111 THR A CA 1
ATOM 1576 C C . THR A 1 114 ? 16.033 48.634 -8.732 1.00 28.15 111 THR A C 1
ATOM 1577 O O . THR A 1 114 ? 15.453 49.170 -9.672 1.00 26.50 111 THR A O 1
ATOM 1588 N N . LYS A 1 115 ? 16.197 49.230 -7.554 1.00 21.89 112 LYS A N 1
ATOM 1589 C CA . LYS A 1 115 ? 15.724 50.598 -7.318 1.00 19.65 112 LYS A CA 1
ATOM 1590 C C . LYS A 1 115 ? 16.433 51.628 -8.199 1.00 27.66 112 LYS A C 1
ATOM 1591 O O . LYS A 1 115 ? 15.851 52.647 -8.560 1.00 30.96 112 LYS A O 1
ATOM 1610 N N . ARG A 1 116 ? 17.689 51.359 -8.541 1.00 25.64 113 ARG A N 1
ATOM 1611 C CA . ARG A 1 116 ? 18.439 52.219 -9.449 1.00 31.83 113 ARG A CA 1
ATOM 1612 C C . ARG A 1 116 ? 17.826 52.173 -10.847 1.00 34.51 113 ARG A C 1
ATOM 1613 O O . ARG A 1 116 ? 17.739 53.195 -11.532 1.00 32.98 113 ARG A O 1
ATOM 1634 N N . LYS A 1 117 ? 17.384 50.986 -11.258 1.00 31.12 114 LYS A N 1
ATOM 1635 C CA . LYS A 1 117 ? 16.752 50.812 -12.565 1.00 36.01 114 LYS A CA 1
ATOM 1636 C C . LYS A 1 117 ? 15.545 51.726 -12.696 1.00 41.14 114 LYS A C 1
ATOM 1637 O O . LYS A 1 117 ? 15.388 52.428 -13.692 1.00 44.19 114 LYS A O 1
ATOM 1656 N N . LEU A 1 118 ? 14.681 51.692 -11.687 1.00 40.52 115 LEU A N 1
ATOM 1657 C CA . LEU A 1 118 ? 13.428 52.438 -11.712 1.00 41.79 115 LEU A CA 1
ATOM 1658 C C . LEU A 1 118 ? 13.634 53.948 -11.623 1.00 44.15 115 LEU A C 1
ATOM 1659 O O . LEU A 1 118 ? 12.950 54.711 -12.301 1.00 45.93 115 LEU A O 1
ATOM 1675 N N . ASP A 1 119 ? 14.577 54.374 -10.787 1.00 41.53 116 ASP A N 1
ATOM 1676 C CA . ASP A 1 119 ? 14.830 55.799 -10.582 1.00 43.25 116 ASP A CA 1
ATOM 1677 C C . ASP A 1 119 ? 15.213 56.518 -11.875 1.00 43.07 116 ASP A C 1
ATOM 1678 O O . ASP A 1 119 ? 15.308 57.745 -11.901 1.00 46.25 116 ASP A O 1
ATOM 1687 N N . GLU A 1 120 ? 15.430 55.757 -12.943 1.00 43.04 117 GLU A N 1
ATOM 1688 C CA . GLU A 1 120 ? 15.704 56.342 -14.252 1.00 42.83 117 GLU A CA 1
ATOM 1689 C C . GLU A 1 120 ? 15.343 55.391 -15.384 1.00 46.64 117 GLU A C 1
ATOM 1690 O O . GLU A 1 120 ? 14.427 54.579 -15.254 1.00 47.64 117 GLU A O 1
ATOM 1702 N N . THR A 1 121 ? 15.943 55.420 -16.456 0.00 46.59 118 THR A N 1
ATOM 1703 N N . PRO A 1 134 ? 15.194 60.107 -4.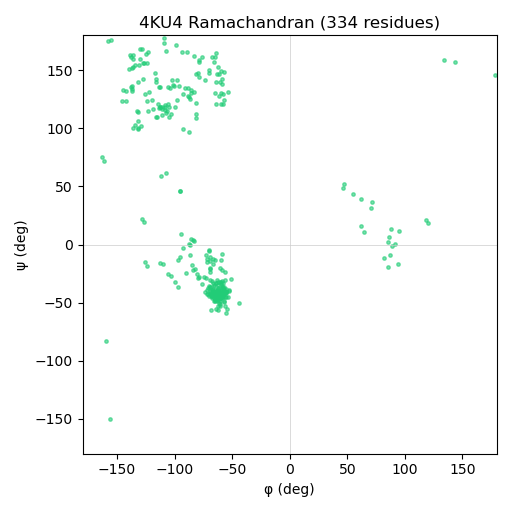980 1.00 36.53 131 PRO A N 1
ATOM 1704 C CA . PRO A 1 134 ? 15.646 58.761 -5.351 1.00 31.19 131 PRO A CA 1
ATOM 1705 C C . PRO A 1 134 ? 15.783 57.829 -4.149 1.00 30.21 131 PRO A C 1
ATOM 1706 O O . PRO A 1 134 ? 15.886 58.285 -3.009 1.00 25.62 131 PRO A O 1
ATOM 1717 N N . PHE A 1 135 ? 15.790 56.528 -4.413 1.00 26.88 132 PHE A N 1
ATOM 1718 C CA . PHE A 1 135 ? 16.001 55.541 -3.362 1.00 25.63 132 PHE A CA 1
ATOM 1719 C C . PHE A 1 135 ? 17.369 55.735 -2.718 1.00 24.32 132 PHE A C 1
ATOM 1720 O O . PHE A 1 135 ? 18.326 56.135 -3.381 1.00 26.86 132 PHE A O 1
ATOM 1737 N N . ALA A 1 136 ? 17.454 55.443 -1.423 1.00 22.40 133 ALA A N 1
ATOM 1738 C CA . ALA A 1 136 ? 18.709 55.536 -0.684 1.00 21.71 133 ALA A CA 1
ATOM 1739 C C . ALA A 1 136 ? 18.875 54.325 0.236 1.00 15.15 133 ALA A C 1
ATOM 1740 O O . ALA A 1 136 ? 17.885 53.754 0.688 1.00 11.99 133 ALA A O 1
ATOM 1747 N N . PRO A 1 137 ? 20.127 53.940 0.525 1.00 15.36 134 PRO A N 1
ATOM 1748 C CA . PRO A 1 137 ? 20.387 52.775 1.378 1.00 13.65 134 PRO A CA 1
ATOM 1749 C C . PRO A 1 137 ? 19.776 52.884 2.768 1.00 16.88 134 PRO A C 1
ATOM 1750 O O . PRO A 1 137 ? 19.586 51.851 3.400 1.00 12.71 134 PRO A O 1
ATOM 1761 N N . SER A 1 138 ? 19.478 54.095 3.238 1.00 13.75 135 SER A N 1
ATOM 1762 C CA . SER A 1 138 ? 18.870 54.242 4.557 1.00 18.57 135 SER A CA 1
ATOM 1763 C C . SER A 1 138 ? 17.427 53.720 4.603 1.00 10.43 135 SER A C 1
ATOM 1764 O O . SER A 1 138 ? 16.856 53.575 5.680 1.00 13.43 135 SER A O 1
ATOM 1772 N N . LEU A 1 139 ? 16.844 53.420 3.443 1.00 8.13 136 LEU A N 1
ATOM 1773 C CA . LEU A 1 139 ? 15.473 52.898 3.403 1.00 9.60 136 LEU A CA 1
ATOM 1774 C C . LEU A 1 139 ? 15.466 51.385 3.582 1.00 11.75 136 LEU A C 1
ATOM 1775 O O . LEU A 1 139 ? 14.425 50.724 3.481 1.00 11.52 136 LEU A O 1
ATOM 1791 N N . VAL A 1 140 ? 16.648 50.843 3.842 1.00 9.75 137 VAL A N 1
ATOM 1792 C CA . VAL A 1 140 ? 16.815 49.429 4.111 1.00 7.83 137 VAL A CA 1
ATOM 1793 C C . VAL A 1 140 ? 17.323 49.242 5.529 1.00 9.06 137 VAL A C 1
ATOM 1794 O O . VAL A 1 140 ? 18.134 50.029 6.013 1.00 11.76 137 VAL A O 1
ATOM 1807 N N . VAL A 1 141 ? 16.848 48.204 6.197 1.00 6.00 138 VAL A N 1
ATOM 1808 C CA . VAL A 1 141 ? 17.448 47.827 7.474 1.00 8.39 138 VAL A CA 1
ATOM 1809 C C . VAL A 1 141 ? 17.862 46.365 7.425 1.00 8.48 138 VAL A C 1
ATOM 1810 O O . VAL A 1 141 ? 17.087 45.500 7.007 1.00 6.30 138 VAL A O 1
ATOM 1823 N N . LEU A 1 142 ? 19.108 46.097 7.806 1.00 9.03 139 LEU A N 1
ATOM 1824 C CA . LEU A 1 142 ? 19.568 44.726 7.956 1.00 10.94 139 LEU A CA 1
ATOM 1825 C C . LEU A 1 142 ? 19.254 44.278 9.364 1.00 10.41 139 LEU A C 1
ATOM 1826 O O . LEU A 1 142 ? 19.634 44.947 10.324 1.00 8.30 139 LEU A O 1
ATOM 1842 N N . VAL A 1 143 ? 18.586 43.138 9.484 1.00 8.06 140 VAL A N 1
ATOM 1843 C CA . VAL A 1 143 ? 18.153 42.642 10.782 1.00 7.64 140 VAL A CA 1
ATOM 1844 C C . VAL A 1 143 ? 18.857 41.344 11.134 1.00 10.00 140 VAL A C 1
ATOM 1845 O O . VAL A 1 143 ? 18.769 40.365 10.402 1.00 12.50 140 VAL A O 1
ATOM 1858 N N . GLY A 1 144 ? 19.575 41.337 12.245 1.00 5.59 141 GLY A N 1
ATOM 1859 C CA . GLY A 1 144 ? 20.189 40.106 12.734 1.00 6.26 141 GLY A CA 1
ATOM 1860 C C . GLY A 1 144 ? 19.232 39.456 13.716 1.00 10.77 141 GLY A C 1
ATOM 1861 O O . GLY A 1 144 ? 19.185 39.851 14.877 1.00 10.12 141 GLY A O 1
ATOM 1865 N N . ASN A 1 145 ? 18.478 38.459 13.250 1.00 7.08 142 ASN A N 1
ATOM 1866 C CA . ASN A 1 145 ? 17.426 37.850 14.062 1.00 10.50 142 ASN A CA 1
ATOM 1867 C C . ASN A 1 145 ? 17.932 36.624 14.808 1.00 11.46 142 ASN A C 1
ATOM 1868 O O . ASN A 1 145 ? 19.006 36.105 14.501 1.00 7.17 142 ASN A O 1
ATOM 1879 N N . LYS A 1 146 ? 17.147 36.192 15.794 1.00 6.88 143 LYS A N 1
ATOM 1880 C CA . LYS A 1 146 ? 17.466 35.072 16.677 1.00 7.65 143 LYS A CA 1
ATOM 1881 C C . LYS A 1 146 ? 18.591 35.432 17.646 1.00 12.58 143 LYS A C 1
ATOM 1882 O O . LYS A 1 146 ? 19.431 34.598 17.982 1.00 16.27 143 LYS A O 1
ATOM 1901 N N . CYS A 1 147 ? 18.599 36.676 18.114 1.00 8.85 144 CYS A N 1
ATOM 1902 C CA . CYS A 1 147 ? 19.669 37.103 19.010 1.00 10.83 144 CYS A CA 1
ATOM 1903 C C . CYS A 1 147 ? 19.551 36.476 20.409 1.00 12.91 144 CYS A C 1
ATOM 1904 O O . CYS A 1 147 ? 20.482 36.553 21.205 1.00 14.68 144 CYS A O 1
ATOM 1916 N N . ASP A 1 148 ? 18.406 35.862 20.702 1.00 15.82 145 ASP A N 1
ATOM 1917 C CA . ASP A 1 148 ? 18.231 35.121 21.958 1.00 13.26 145 ASP A CA 1
ATOM 1918 C C . ASP A 1 148 ? 19.103 33.861 21.940 1.00 17.99 145 ASP A C 1
ATOM 1919 O O . ASP A 1 148 ? 19.315 33.222 22.971 1.00 17.73 145 ASP A O 1
ATOM 1928 N N . LEU A 1 149 ? 19.598 33.512 20.756 1.00 11.90 146 LEU A N 1
ATOM 1929 C CA . LEU A 1 149 ? 20.438 32.328 20.573 1.00 15.29 146 LEU A CA 1
ATOM 1930 C C . LEU A 1 149 ? 21.910 32.713 20.630 1.00 14.73 146 LEU A C 1
ATOM 1931 O O . LEU A 1 149 ? 22.717 32.281 19.800 1.00 15.31 146 LEU A O 1
ATOM 1947 N N . ASP A 1 150 ? 22.242 33.522 21.630 1.00 19.00 147 ASP A N 1
ATOM 1948 C CA . ASP A 1 150 ? 23.568 34.106 21.765 1.00 23.48 147 ASP A CA 1
ATOM 1949 C C . ASP A 1 150 ? 24.678 33.059 21.824 1.00 19.78 147 ASP A C 1
ATOM 1950 O O . ASP A 1 150 ? 25.722 33.222 21.184 1.00 22.56 147 ASP A O 1
ATOM 1959 N N . THR A 1 151 ? 24.427 31.962 22.533 1.00 16.27 148 THR A N 1
ATOM 1960 C CA . THR A 1 151 ? 25.432 30.914 22.710 1.00 18.02 148 THR A CA 1
ATOM 1961 C C . THR A 1 151 ? 25.719 30.128 21.433 1.00 14.62 148 THR A C 1
ATOM 1962 O O . THR A 1 151 ? 26.610 29.276 21.410 1.00 14.23 148 THR A O 1
ATOM 1973 N N . ARG A 1 152 ? 24.973 30.424 20.371 1.00 11.89 149 ARG A N 1
ATOM 1974 C CA . ARG A 1 152 ? 25.124 29.716 19.108 1.00 13.44 149 ARG A CA 1
ATOM 1975 C C . ARG A 1 152 ? 25.315 30.661 17.925 1.00 14.05 149 ARG A C 1
ATOM 1976 O O . ARG A 1 152 ? 25.065 30.300 16.778 1.00 14.33 149 ARG A O 1
ATOM 1997 N N . ARG A 1 153 ? 25.761 31.878 18.186 1.00 13.60 150 ARG A N 1
ATOM 1998 C CA . ARG A 1 153 ? 25.855 32.799 17.065 1.00 16.95 150 ARG A CA 1
ATOM 1999 C C . ARG A 1 153 ? 27.113 32.523 16.224 1.00 17.80 150 ARG A C 1
ATOM 2000 O O . ARG A 1 153 ? 28.145 32.105 16.746 1.00 17.77 150 ARG A O 1
ATOM 2021 N N . GLU A 1 154 ? 26.982 32.704 14.917 1.00 14.82 151 GLU A N 1
ATOM 2022 C CA . GLU A 1 154 ? 28.100 32.559 13.988 1.00 11.31 151 GLU A CA 1
ATOM 2023 C C . GLU A 1 154 ? 28.500 33.912 13.432 1.00 17.61 151 GLU A C 1
ATOM 2024 O O . GLU A 1 154 ? 29.573 34.046 12.851 1.00 15.63 151 GLU A O 1
ATOM 2036 N N . VAL A 1 155 ? 27.618 34.901 13.581 1.00 8.95 152 VAL A N 1
ATOM 2037 C CA . VAL A 1 155 ? 27.876 36.255 13.106 1.00 10.81 152 VAL A CA 1
ATOM 2038 C C . VAL A 1 155 ? 27.847 37.232 14.286 1.00 11.07 152 VAL A C 1
ATOM 2039 O O . VAL A 1 155 ? 26.867 37.286 15.025 1.00 12.86 152 VAL A O 1
ATOM 2052 N N . GLY A 1 156 ? 28.922 37.991 14.465 1.00 13.31 153 GLY A N 1
ATOM 2053 C CA . GLY A 1 156 ? 29.040 38.915 15.583 1.00 11.53 153 GLY A CA 1
ATOM 2054 C C . GLY A 1 156 ? 28.274 40.214 15.404 1.00 10.10 153 GLY A C 1
ATOM 2055 O O . GLY A 1 156 ? 27.963 40.612 14.289 1.00 10.33 153 GLY A O 1
ATOM 2059 N N . THR A 1 157 ? 27.973 40.884 16.510 1.00 11.34 154 THR A N 1
ATOM 2060 C CA . THR A 1 157 ? 27.207 42.124 16.455 1.00 8.86 154 THR A CA 1
ATOM 2061 C C . THR A 1 157 ? 27.990 43.232 15.756 1.00 13.21 154 THR A C 1
ATOM 2062 O O . THR A 1 157 ? 27.441 43.970 14.937 1.00 12.09 154 THR A O 1
ATOM 2073 N N . LEU A 1 158 ? 29.275 43.333 16.072 1.00 8.97 155 LEU A N 1
ATOM 2074 C CA . LEU A 1 158 ? 30.128 44.350 15.456 1.00 10.88 155 LEU A CA 1
ATOM 2075 C C . LEU A 1 158 ? 30.258 44.112 13.954 1.00 7.80 155 LEU A C 1
ATOM 2076 O O . LEU A 1 158 ? 30.336 45.067 13.190 1.00 9.76 155 LEU A O 1
ATOM 2092 N N . GLU A 1 159 ? 30.246 42.843 13.544 1.00 5.64 156 GLU A N 1
ATOM 2093 C CA . GLU A 1 159 ? 30.360 42.462 12.132 1.00 7.93 156 GLU A CA 1
ATOM 2094 C C . GLU A 1 159 ? 29.144 42.876 11.321 1.00 11.49 156 GLU A C 1
ATOM 2095 O O . GLU A 1 159 ? 29.279 43.411 10.226 1.00 9.90 156 GLU A O 1
ATOM 2107 N N . GLY A 1 160 ? 27.956 42.614 11.859 1.00 7.76 157 GLY A N 1
ATOM 2108 C CA . GLY A 1 160 ? 26.727 43.103 11.261 1.00 9.91 157 GLY A CA 1
ATOM 2109 C C . GLY A 1 160 ? 26.693 44.615 11.216 1.00 8.02 157 GLY A C 1
ATOM 2110 O O . GLY A 1 160 ? 26.283 45.224 10.224 1.00 6.75 157 GLY A O 1
ATOM 2114 N N . SER A 1 161 ? 27.137 45.237 12.301 1.00 8.37 158 SER A N 1
ATOM 2115 C CA . SER A 1 161 ? 27.098 46.685 12.374 1.00 9.46 158 SER A CA 1
ATOM 2116 C C . SER A 1 161 ? 28.011 47.320 11.335 1.00 8.17 158 SER A C 1
ATOM 2117 O O . SER A 1 161 ? 27.634 48.309 10.705 1.00 10.98 158 SER A O 1
ATOM 2125 N N . SER A 1 162 ? 29.205 46.751 11.156 1.00 8.27 159 SER A N 1
ATOM 2126 C CA . SER A 1 162 ? 30.165 47.269 10.164 1.00 10.17 159 SER A CA 1
ATOM 2127 C C . SER A 1 162 ? 29.744 47.055 8.711 1.00 4.60 159 SER A C 1
ATOM 2128 O O . SER A 1 162 ? 29.993 47.912 7.871 1.00 6.38 159 SER A O 1
ATOM 2136 N N . LEU A 1 163 ? 29.114 45.926 8.413 1.00 6.83 160 LEU A N 1
ATOM 2137 C CA . LEU A 1 163 ? 28.581 45.733 7.070 1.00 7.41 160 LEU A CA 1
ATOM 2138 C C . LEU A 1 163 ? 27.539 46.809 6.771 1.00 6.40 160 LEU A C 1
ATOM 2139 O O . LEU A 1 163 ? 27.623 47.516 5.737 1.00 8.32 160 LEU A O 1
ATOM 2155 N N . ALA A 1 164 ? 26.576 46.977 7.678 1.00 9.81 161 ALA A N 1
ATOM 2156 C CA . ALA A 1 164 ? 25.562 48.000 7.462 1.00 10.76 161 ALA A CA 1
ATOM 2157 C C . ALA A 1 164 ? 26.158 49.393 7.273 1.00 12.64 161 ALA A C 1
ATOM 2158 O O . ALA A 1 164 ? 25.698 50.150 6.432 1.00 10.12 161 ALA A O 1
ATOM 2165 N N . LYS A 1 165 ? 27.187 49.722 8.046 1.00 7.23 162 LYS A N 1
ATOM 2166 C CA . LYS A 1 165 ? 27.856 51.005 7.884 1.00 8.04 162 LYS A CA 1
ATOM 2167 C C . LYS A 1 165 ? 28.532 51.121 6.521 1.00 13.06 162 LYS A C 1
ATOM 2168 O O . LYS A 1 165 ? 28.461 52.158 5.857 1.00 13.45 162 LYS A O 1
ATOM 2187 N N . LYS A 1 166 ? 29.185 50.051 6.103 1.00 7.93 163 LYS A N 1
ATOM 2188 C CA . LYS A 1 166 ? 29.797 50.013 4.781 1.00 11.48 163 LYS A CA 1
ATOM 2189 C C . LYS A 1 166 ? 28.764 50.273 3.675 1.00 11.43 163 LYS A C 1
ATOM 2190 O O . LYS A 1 166 ? 29.038 51.006 2.729 1.00 12.64 163 LYS A O 1
ATOM 2209 N N . LEU A 1 167 ? 27.572 49.695 3.814 1.00 10.67 164 LEU A N 1
ATOM 2210 C CA . LEU A 1 167 ? 26.545 49.777 2.772 1.00 12.79 164 LEU A CA 1
ATOM 2211 C C . LEU A 1 167 ? 25.678 51.045 2.842 1.00 10.10 164 LEU A C 1
ATOM 2212 O O . LEU A 1 167 ? 25.006 51.391 1.878 1.00 14.02 164 LEU A O 1
ATOM 2228 N N . GLY A 1 168 ? 25.696 51.724 3.984 1.00 9.36 165 GLY A N 1
ATOM 2229 C CA . GLY A 1 168 ? 24.855 52.891 4.198 1.00 15.92 165 GLY A CA 1
ATOM 2230 C C . GLY A 1 168 ? 23.471 52.580 4.744 1.00 16.17 165 GLY A C 1
ATOM 2231 O O . GLY A 1 168 ? 22.605 53.448 4.757 1.00 12.19 165 GLY A O 1
ATOM 2235 N N . CYS A 1 169 ? 23.258 51.360 5.225 1.00 12.00 166 CYS A N 1
ATOM 2236 C CA . CYS A 1 169 ? 21.923 50.971 5.698 1.00 10.27 166 CYS A CA 1
ATOM 2237 C C . CYS A 1 169 ? 21.849 50.818 7.214 1.00 13.00 166 CYS A C 1
ATOM 2238 O O . CYS A 1 169 ? 22.835 50.964 7.916 1.00 12.08 166 CYS A O 1
ATOM 2246 N N . GLY A 1 170 ? 20.659 50.523 7.711 1.00 12.51 167 GLY A N 1
ATOM 2247 C CA . GLY A 1 170 ? 20.470 50.340 9.135 1.00 14.74 167 GLY A CA 1
ATOM 2248 C C . GLY A 1 170 ? 20.851 48.935 9.565 1.00 10.33 167 GLY A C 1
ATOM 2249 O O . GLY A 1 170 ? 20.972 48.031 8.738 1.00 11.15 167 GLY A O 1
ATOM 2253 N N . PHE A 1 171 ? 21.066 48.765 10.866 1.00 10.07 168 PHE A N 1
ATOM 2254 C CA . PHE A 1 171 ? 21.312 47.458 11.451 1.00 8.11 168 PHE A CA 1
ATOM 2255 C C . PHE A 1 171 ? 20.641 47.359 12.813 1.00 13.14 168 PHE A C 1
ATOM 2256 O O . PHE A 1 171 ? 20.877 48.197 13.691 1.00 8.51 168 PHE A O 1
ATOM 2273 N N . VAL A 1 172 ? 19.784 46.355 12.985 1.00 6.09 169 VAL A N 1
ATOM 2274 C CA . VAL A 1 172 ? 19.164 46.109 14.281 1.00 9.46 169 VAL A CA 1
ATOM 2275 C C . VAL A 1 172 ? 19.169 44.616 14.586 1.00 10.32 169 VAL A C 1
ATOM 2276 O O . VAL A 1 172 ? 18.858 43.801 13.720 1.00 5.85 169 VAL A O 1
ATOM 2289 N N . GLU A 1 173 ? 19.503 44.258 15.823 1.00 7.16 170 GLU A N 1
ATOM 2290 C CA . GLU A 1 173 ? 19.453 42.859 16.249 1.00 10.77 170 GLU A CA 1
ATOM 2291 C C . GLU A 1 173 ? 18.119 42.603 16.944 1.00 7.46 170 GLU A C 1
ATOM 2292 O O . GLU A 1 173 ? 17.661 43.421 17.756 1.00 8.60 170 GLU A O 1
ATOM 2304 N N . THR A 1 174 ? 17.500 41.472 16.625 1.00 7.94 171 THR A N 1
ATOM 2305 C CA . THR A 1 174 ? 16.166 41.176 17.132 1.00 10.03 171 THR A CA 1
ATOM 2306 C C . THR A 1 174 ? 15.954 39.746 17.579 1.00 13.80 171 THR A C 1
ATOM 2307 O O . THR A 1 174 ? 16.762 38.864 17.278 1.00 9.86 171 THR A O 1
ATOM 2318 N N . SER A 1 175 ? 14.896 39.537 18.362 1.00 8.02 172 SER A N 1
ATOM 2319 C CA . SER A 1 175 ? 14.460 38.183 18.672 1.00 10.48 172 SER A CA 1
ATOM 2320 C C . SER A 1 175 ? 12.961 38.158 18.436 1.00 12.99 172 SER A C 1
ATOM 2321 O O . SER A 1 175 ? 12.200 38.679 19.243 1.00 9.65 172 SER A O 1
ATOM 2329 N N . ALA A 1 176 ? 12.548 37.629 17.284 1.00 11.76 173 ALA A N 1
ATOM 2330 C CA . ALA A 1 176 ? 11.137 37.462 16.979 1.00 15.31 173 ALA A CA 1
ATOM 2331 C C . ALA A 1 176 ? 10.451 36.646 18.054 1.00 16.22 173 ALA A C 1
ATOM 2332 O O . ALA A 1 176 ? 9.258 36.819 18.310 1.00 17.99 173 ALA A O 1
ATOM 2339 N N . LYS A 1 177 ? 11.201 35.742 18.673 1.00 13.95 174 LYS A N 1
ATOM 2340 C CA . LYS A 1 177 ? 10.628 34.821 19.653 1.00 14.00 174 LYS A CA 1
ATOM 2341 C C . LYS A 1 177 ? 10.292 35.573 20.928 1.00 17.86 174 LYS A C 1
ATOM 2342 O O . LYS A 1 177 ? 9.218 35.390 21.497 1.00 24.16 174 LYS A O 1
ATOM 2361 N N . LEU A 1 178 ? 11.193 36.451 21.359 1.00 19.46 175 LEU A N 1
ATOM 2362 C CA . LEU A 1 178 ? 10.968 37.195 22.600 1.00 17.76 175 LEU A CA 1
ATOM 2363 C C . LEU A 1 178 ? 10.357 38.577 22.372 1.00 18.74 175 LEU A C 1
ATOM 2364 O O . LEU A 1 178 ? 9.908 39.222 23.316 1.00 20.43 175 LEU A O 1
ATOM 2380 N N . GLY A 1 179 ? 10.325 39.010 21.115 1.00 14.90 176 GLY A N 1
ATOM 2381 C CA . GLY A 1 179 ? 9.818 40.321 20.746 1.00 17.21 176 GLY A CA 1
ATOM 2382 C C . GLY A 1 179 ? 10.862 41.423 20.855 1.00 15.79 176 GLY A C 1
ATOM 2383 O O . GLY A 1 179 ? 10.574 42.597 20.614 1.00 18.19 176 GLY A O 1
ATOM 2387 N N . THR A 1 180 ? 12.082 41.038 21.217 1.00 12.28 177 THR A N 1
ATOM 2388 C CA . THR A 1 180 ? 13.149 41.995 21.497 1.00 12.35 177 THR A CA 1
ATOM 2389 C C . THR A 1 180 ? 13.528 42.812 20.261 1.00 11.05 177 THR A C 1
ATOM 2390 O O . THR A 1 180 ? 13.927 42.248 19.241 1.00 11.51 177 THR A O 1
ATOM 2401 N N . ASN A 1 181 ? 13.392 44.132 20.376 1.00 10.56 178 ASN A N 1
ATOM 2402 C CA . ASN A 1 181 ? 13.796 45.093 19.358 1.00 7.22 178 ASN A CA 1
ATOM 2403 C C . ASN A 1 181 ? 13.024 44.987 18.048 1.00 6.55 178 ASN A C 1
ATOM 2404 O O . ASN A 1 181 ? 13.416 45.602 17.059 1.00 7.67 178 ASN A O 1
ATOM 2415 N N . VAL A 1 182 ? 11.948 44.211 18.030 1.00 6.98 179 VAL A N 1
ATOM 2416 C CA . VAL A 1 182 ? 11.200 44.050 16.789 1.00 10.13 179 VAL A CA 1
ATOM 2417 C C . VAL A 1 182 ? 10.629 45.391 16.288 1.00 8.22 179 VAL A C 1
ATOM 2418 O O . VAL A 1 182 ? 10.816 45.749 15.122 1.00 8.58 179 VAL A O 1
ATOM 2431 N N . GLU A 1 183 ? 9.934 46.146 17.142 1.00 9.53 180 GLU A N 1
ATOM 2432 C CA . GLU A 1 183 ? 9.404 47.433 16.678 1.00 11.10 180 GLU A CA 1
ATOM 2433 C C . GLU A 1 183 ? 10.515 48.387 16.215 1.00 9.53 180 GLU A C 1
ATOM 2434 O O . GLU A 1 183 ? 10.375 49.068 15.200 1.00 7.52 180 GLU A O 1
ATOM 2446 N N . GLU A 1 184 ? 11.618 48.444 16.958 1.00 8.53 181 GLU A N 1
ATOM 2447 C CA . GLU A 1 184 ? 12.731 49.305 16.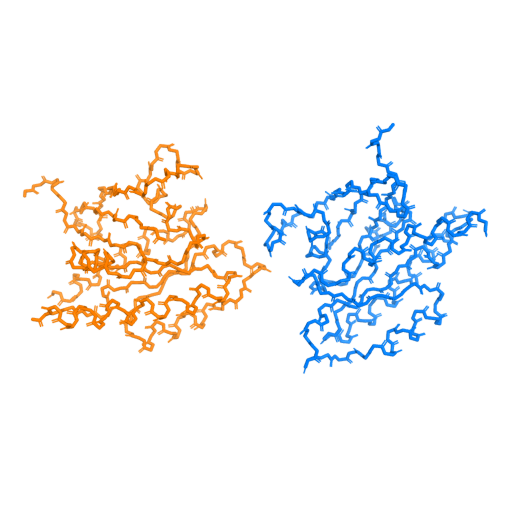574 1.00 12.67 181 GLU A CA 1
ATOM 2448 C C . GLU A 1 184 ? 13.201 48.982 15.158 1.00 11.88 181 GLU A C 1
ATOM 2449 O O . GLU A 1 184 ? 13.494 49.874 14.370 1.00 9.32 181 GLU A O 1
ATOM 2466 N N . ALA A 1 185 ? 13.249 47.698 14.830 1.00 11.80 182 ALA A N 1
ATOM 2467 C CA . ALA A 1 185 ? 13.742 47.280 13.526 1.00 11.60 182 ALA A CA 1
ATOM 2468 C C . ALA A 1 185 ? 12.841 47.789 12.401 1.00 7.86 182 ALA A C 1
ATOM 2469 O O . ALA A 1 185 ? 13.317 48.449 11.478 1.00 12.05 182 ALA A O 1
ATOM 2476 N N . PHE A 1 186 ? 11.548 47.472 12.470 1.00 6.84 183 PHE A N 1
ATOM 2477 C CA . PHE A 1 186 ? 10.604 47.912 11.444 1.00 9.10 183 PHE A CA 1
A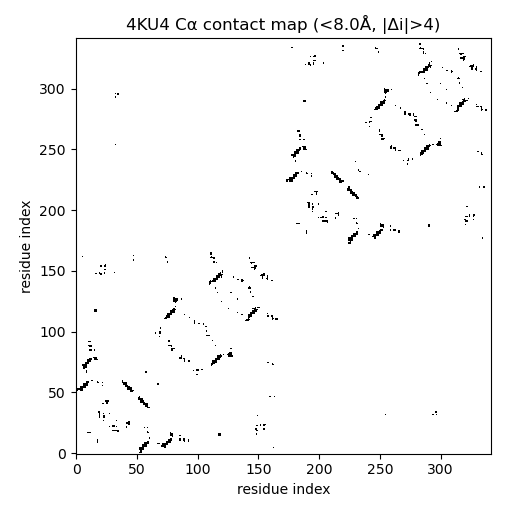TOM 2478 C C . PHE A 1 186 ? 10.460 49.430 11.383 1.00 8.02 183 PHE A C 1
ATOM 2479 O O . PHE A 1 186 ? 10.411 50.008 10.296 1.00 9.91 183 PHE A O 1
ATOM 2496 N N . PHE A 1 187 ? 10.360 50.080 12.543 1.00 6.36 184 PHE A N 1
ATOM 2497 C CA . PHE A 1 187 ? 10.160 51.521 12.537 1.00 10.28 184 PHE A CA 1
ATOM 2498 C C . PHE A 1 187 ? 11.406 52.268 12.047 1.00 10.53 184 PHE A C 1
ATOM 2499 O O . PHE A 1 187 ? 11.317 53.414 11.621 1.00 9.82 184 PHE A O 1
ATOM 2516 N N . SER A 1 188 ? 12.561 51.614 12.093 1.00 9.76 185 SER A N 1
ATOM 2517 C CA . SER A 1 188 ? 13.805 52.277 11.724 1.00 9.84 185 SER A CA 1
ATOM 2518 C C . SER A 1 188 ? 13.782 52.813 10.299 1.00 9.12 185 SER A C 1
ATOM 2519 O O . SER A 1 188 ? 14.320 53.884 10.028 1.00 11.28 185 SER A O 1
ATOM 2527 N N . VAL A 1 189 ? 13.154 52.080 9.384 1.00 8.67 186 VAL A N 1
ATOM 2528 C CA . VAL A 1 189 ? 13.173 52.516 7.994 1.00 7.52 186 VAL A CA 1
ATOM 2529 C C . VAL A 1 189 ? 12.160 53.623 7.747 1.00 10.04 186 VAL A C 1
ATOM 2530 O O . VAL A 1 189 ? 12.355 54.476 6.877 1.00 10.45 186 VAL A O 1
ATOM 2543 N N . VAL A 1 190 ? 11.083 53.624 8.521 1.00 7.80 187 VAL A N 1
ATOM 2544 C CA . VAL A 1 190 ? 10.144 54.737 8.468 1.00 12.21 187 VAL A CA 1
ATOM 2545 C C . VAL A 1 190 ? 10.817 56.005 8.995 1.00 10.80 187 VAL A C 1
ATOM 2546 O O . VAL A 1 190 ? 10.702 57.076 8.394 1.00 11.47 187 VAL A O 1
ATOM 2559 N N . ARG A 1 191 ? 11.514 55.863 10.118 1.00 8.98 188 ARG A N 1
ATOM 2560 C CA . ARG A 1 191 ? 12.237 56.969 10.736 1.00 11.34 188 ARG A CA 1
ATOM 2561 C C . ARG A 1 191 ? 13.275 57.533 9.779 1.00 12.22 188 ARG A C 1
ATOM 2562 O O . ARG A 1 191 ? 13.440 58.750 9.683 1.00 13.73 188 ARG A O 1
ATOM 2583 N N . ALA A 1 192 ? 13.956 56.651 9.050 1.00 10.97 189 ALA A N 1
ATOM 2584 C CA . ALA A 1 192 ? 14.974 57.092 8.100 1.00 12.69 189 ALA A CA 1
ATOM 2585 C C . ALA A 1 192 ? 14.359 57.871 6.935 1.00 18.02 189 ALA A C 1
ATOM 2586 O O . ALA A 1 192 ? 14.887 58.902 6.516 1.00 17.67 189 ALA A O 1
ATOM 2593 N N . ASP A 1 193 ? 13.240 57.375 6.419 1.00 13.01 190 ASP A N 1
ATOM 2594 C CA . ASP A 1 193 ? 12.533 58.034 5.322 1.00 15.70 190 ASP A CA 1
ATOM 2595 C C . ASP A 1 193 ? 12.138 59.452 5.722 1.00 19.16 190 ASP A C 1
ATOM 2596 O O . ASP A 1 193 ? 12.279 60.392 4.946 1.00 18.17 190 ASP A O 1
ATOM 2605 N N . ARG A 1 194 ? 11.661 59.607 6.950 1.00 15.62 191 ARG A N 1
ATOM 2606 C CA . ARG A 1 194 ? 11.293 60.930 7.443 1.00 17.82 191 ARG A CA 1
ATOM 2607 C C . ARG A 1 194 ? 12.494 61.832 7.683 1.00 24.41 191 ARG A C 1
ATOM 2608 O O . ARG A 1 194 ? 12.414 63.044 7.501 1.00 25.60 191 ARG A O 1
ATOM 2629 N N . ARG A 1 195 ? 13.592 61.237 8.132 1.00 18.23 192 ARG A N 1
ATOM 2630 C CA . ARG A 1 195 ? 14.835 61.963 8.346 1.00 20.73 192 ARG A CA 1
ATOM 2631 C C . ARG A 1 195 ? 15.289 62.613 7.036 1.00 30.93 192 ARG A C 1
ATOM 2632 O O . ARG A 1 195 ? 15.836 63.715 7.039 1.00 25.72 192 ARG A O 1
ATOM 2653 N N . ARG A 1 196 ? 15.046 61.924 5.920 1.00 25.93 193 ARG A N 1
ATOM 2654 C CA . ARG A 1 196 ? 15.490 62.381 4.604 1.00 31.81 193 ARG A CA 1
ATOM 2655 C C . ARG A 1 196 ? 14.810 63.650 4.114 1.00 36.92 193 ARG A C 1
ATOM 2656 O O . ARG A 1 196 ? 15.418 64.438 3.393 1.00 40.58 193 ARG A O 1
ATOM 2677 N N . LYS A 1 197 ? 13.543 63.827 4.472 1.00 36.19 194 LYS A N 1
ATOM 2678 C CA . LYS A 1 197 ? 12.763 64.968 4.002 1.00 38.71 194 LYS A CA 1
ATOM 2679 C C . LYS A 1 197 ? 13.433 66.297 4.342 1.00 46.71 194 LYS A C 1
ATOM 2680 O O . LYS A 1 197 ? 13.183 67.312 3.695 1.00 54.11 194 LYS A O 1
ATOM 2699 N N . ARG A 1 198 ? 14.278 66.287 5.366 1.00 47.14 195 ARG A N 1
ATOM 2700 C CA . ARG A 1 198 ? 15.086 67.455 5.690 1.00 46.56 195 ARG A CA 1
ATOM 2701 C C . ARG A 1 198 ? 16.283 67.055 6.542 1.00 49.72 195 ARG A C 1
ATOM 2702 O O . ARG A 1 198 ? 17.313 66.617 6.021 1.00 47.71 195 ARG A O 1
ATOM 2723 N N . GLY B 1 9 ? -24.539 -4.010 30.609 1.00 28.41 6 GLY B N 1
ATOM 2724 C CA . GLY B 1 9 ? -25.323 -4.381 29.446 1.00 28.48 6 GLY B CA 1
ATOM 2725 C C . GLY B 1 9 ? -24.854 -3.683 28.183 1.00 28.27 6 GLY B C 1
ATOM 2726 O O . GLY B 1 9 ? -23.906 -2.899 28.212 1.00 28.07 6 GLY B O 1
ATOM 2729 N N . ALA B 1 10 ? -25.532 -3.978 27.076 1.00 23.52 7 ALA B N 1
ATOM 2730 C CA . ALA B 1 10 ? -25.197 -3.384 25.785 1.00 32.51 7 ALA B CA 1
ATOM 2731 C C . ALA B 1 10 ? -25.424 -1.882 25.840 1.00 25.28 7 ALA B C 1
ATOM 2732 O O . ALA B 1 10 ? -26.387 -1.420 26.457 1.00 27.16 7 ALA B O 1
ATOM 2738 N N . GLY B 1 11 ? -24.517 -1.126 25.226 1.00 23.20 8 GLY B N 1
ATOM 2739 C CA . GLY B 1 11 ? -24.637 0.318 25.170 1.00 17.87 8 GLY B CA 1
ATOM 2740 C C . GLY B 1 11 ? -24.077 1.079 26.364 1.00 17.20 8 GLY B C 1
ATOM 2741 O O . GLY B 1 11 ? -23.825 2.278 26.273 1.00 16.51 8 GLY B O 1
ATOM 2745 N N . LYS B 1 12 ? -23.897 0.403 27.493 1.00 20.10 9 LYS B N 1
ATOM 2746 C CA . LYS B 1 12 ? -23.375 1.069 28.686 1.00 14.34 9 LYS B CA 1
ATOM 2747 C C . LYS B 1 12 ? -21.934 1.545 28.468 1.00 12.34 9 LYS B C 1
ATOM 2748 O O . LYS B 1 12 ? -21.261 1.087 27.548 1.00 17.94 9 LYS B O 1
ATOM 2767 N N . ILE B 1 13 ? -21.481 2.476 29.297 1.00 13.93 10 ILE B N 1
ATOM 2768 C CA . ILE B 1 13 ? -20.107 2.946 29.250 1.00 9.95 10 ILE B CA 1
ATOM 2769 C C . ILE B 1 13 ? -19.175 1.787 29.532 1.00 12.96 10 ILE B C 1
ATOM 2770 O O . ILE B 1 13 ? -19.354 1.073 30.512 1.00 14.79 10 ILE B O 1
ATOM 2786 N N . THR B 1 14 ? -18.196 1.578 28.650 1.00 11.00 11 THR B N 1
ATOM 2787 C CA . THR B 1 14 ? -17.225 0.516 28.840 1.00 14.26 11 THR B CA 1
ATOM 2788 C C . THR B 1 14 ? -15.855 0.998 29.346 1.00 18.44 11 THR B C 1
ATOM 2789 O O . THR B 1 14 ? -15.123 0.235 29.977 1.00 18.42 11 THR B O 1
ATOM 2800 N N . ASP B 1 15 ? -15.496 2.245 29.045 1.00 11.55 12 ASP B N 1
ATOM 2801 C CA . ASP B 1 15 ? -14.158 2.732 29.362 1.00 8.35 12 ASP B CA 1
ATOM 2802 C C . ASP B 1 15 ? -14.170 4.180 29.818 1.00 11.01 12 ASP B C 1
ATOM 2803 O O . ASP B 1 15 ? -14.790 5.046 29.185 1.00 14.23 12 ASP B O 1
ATOM 2812 N N . LYS B 1 16 ? -13.476 4.439 30.915 1.00 15.41 13 LYS B N 1
ATOM 2813 C CA . LYS B 1 16 ? -13.448 5.768 31.498 1.00 12.83 13 LYS B CA 1
ATOM 2814 C C . LYS B 1 16 ? -12.057 6.356 31.313 1.00 10.46 13 LYS B C 1
ATOM 2815 O O . LYS B 1 16 ? -11.069 5.871 31.875 1.00 9.44 13 LYS B O 1
ATOM 2834 N N . ILE B 1 17 ? -11.983 7.377 30.475 1.00 5.67 14 ILE B N 1
ATOM 2835 C CA . ILE B 1 17 ? -10.724 8.009 30.167 1.00 9.17 14 ILE B CA 1
ATOM 2836 C C . ILE B 1 17 ? -10.644 9.439 30.704 1.00 9.92 14 ILE B C 1
ATOM 2837 O O . ILE B 1 17 ? -11.607 10.209 30.579 1.00 13.97 14 ILE B O 1
ATOM 2853 N N . ALA B 1 18 ? -9.513 9.796 31.314 1.00 6.64 15 ALA B N 1
ATOM 2854 C CA . ALA B 1 18 ? -9.269 11.194 31.687 1.00 9.32 15 ALA B CA 1
ATOM 2855 C C . ALA B 1 18 ? -8.270 11.914 30.765 1.00 11.32 15 ALA B C 1
ATOM 2856 O O . ALA B 1 18 ? -7.209 11.372 30.441 1.00 8.83 15 ALA B O 1
ATOM 2863 N N . MET B 1 19 ? -8.622 13.140 30.366 1.00 6.85 16 MET B N 1
ATOM 2864 C CA . MET B 1 19 ? -7.728 14.036 29.644 1.00 12.90 16 MET B CA 1
ATOM 2865 C C . MET B 1 19 ? -6.892 14.825 30.625 1.00 11.67 16 MET B C 1
ATOM 2866 O O . MET B 1 19 ? -7.424 15.489 31.499 1.00 11.39 16 MET B O 1
ATOM 2884 N N . LEU B 1 20 ? -5.588 14.765 30.469 1.00 5.27 17 LEU B N 1
ATOM 2885 C CA . LEU B 1 20 ? -4.700 15.623 31.255 1.00 8.88 17 LEU B CA 1
ATOM 2886 C C . LEU B 1 20 ? -3.802 16.468 30.352 1.00 12.44 17 LEU B C 1
ATOM 2887 O O . LEU B 1 20 ? -3.669 16.191 29.152 1.00 10.15 17 LEU B O 1
ATOM 2903 N N . GLY B 1 21 ? -3.176 17.486 30.936 1.00 7.80 18 GLY B N 1
ATOM 2904 C CA . GLY B 1 21 ? -2.323 18.383 30.186 1.00 8.14 18 GLY B CA 1
ATOM 2905 C C . GLY B 1 21 ? -2.536 19.863 30.472 1.00 9.41 18 GLY B C 1
ATOM 2906 O O . GLY B 1 21 ? -3.599 20.294 30.953 1.00 8.53 18 GLY B O 1
ATOM 2910 N N . GLU B 1 22 ? -1.512 20.649 30.158 1.00 10.29 19 GLU B N 1
ATOM 2911 C CA . GLU B 1 22 ? -1.552 22.097 30.410 1.00 11.38 19 GLU B CA 1
ATOM 2912 C C . GLU B 1 22 ? -2.610 22.796 29.558 1.00 17.03 19 GLU B C 1
ATOM 2913 O O . GLU B 1 22 ? -2.989 22.306 28.506 1.00 12.44 19 GLU B O 1
ATOM 2925 N N . GLY B 1 23 ? -3.078 23.959 30.000 1.00 16.33 20 GLY B N 1
ATOM 2926 C CA . GLY B 1 23 ? -4.028 24.704 29.196 1.00 14.41 20 GLY B CA 1
ATOM 2927 C C . GLY B 1 23 ? -3.479 25.043 27.824 1.00 10.78 20 GLY B C 1
ATOM 2928 O O . GLY B 1 23 ? -2.289 25.346 27.672 1.00 12.92 20 GLY B O 1
ATOM 2932 N N . GLY B 1 24 ? -4.352 24.987 26.825 1.00 9.11 21 GLY B N 1
ATOM 2933 C CA . GLY B 1 24 ? -4.013 25.390 25.478 1.00 12.21 21 GLY B CA 1
ATOM 2934 C C . GLY B 1 24 ? -3.438 24.288 24.601 1.00 11.43 21 GLY B C 1
ATOM 2935 O O . GLY B 1 24 ? -3.145 24.532 23.432 1.00 11.13 21 GLY B O 1
ATOM 2939 N N . VAL B 1 25 ? -3.274 23.077 25.137 1.00 10.51 22 VAL B N 1
ATOM 2940 C CA . VAL B 1 25 ? -2.561 22.050 24.364 1.00 8.61 22 VAL B CA 1
ATOM 2941 C C . VAL B 1 25 ? -3.487 21.371 23.360 1.00 8.20 22 VAL B C 1
ATOM 2942 O O . VAL B 1 25 ? -3.029 20.801 22.376 1.00 10.49 22 VAL B O 1
ATOM 2955 N N . GLY B 1 26 ? -4.789 21.462 23.616 1.00 12.46 23 GLY B N 1
ATOM 2956 C CA . GLY B 1 26 ? -5.788 20.918 22.713 1.00 8.73 23 GLY B CA 1
ATOM 2957 C C . GLY B 1 26 ? -6.643 19.829 23.331 1.00 10.51 23 GLY B C 1
ATOM 2958 O O . GLY B 1 26 ? -7.236 19.028 22.608 1.00 9.22 23 GLY B O 1
ATOM 2962 N N . LYS B 1 27 ? -6.706 19.779 24.661 1.00 8.14 24 LYS B N 1
ATOM 2963 C CA . LYS B 1 27 ? -7.489 18.742 25.342 1.00 7.89 24 LYS B CA 1
ATOM 2964 C C . LYS B 1 27 ? -8.956 18.720 24.900 1.00 10.33 24 LYS B C 1
ATOM 2965 O O . LYS B 1 27 ? -9.494 17.674 24.502 1.00 9.40 24 LYS B O 1
ATOM 2984 N N . THR B 1 28 ? -9.603 19.875 24.969 1.00 9.67 25 THR B N 1
ATOM 2985 C CA . THR B 1 28 ? -11.001 19.968 24.601 1.00 12.82 25 THR B CA 1
ATOM 2986 C C . THR B 1 28 ? -11.203 19.716 23.110 1.00 9.03 25 THR B C 1
ATOM 2987 O O . THR B 1 28 ? -12.148 19.021 22.727 1.00 8.42 25 THR B O 1
ATOM 2997 N N . SER B 1 29 ? -10.306 20.267 22.289 1.00 8.70 26 SER B N 1
ATOM 2998 C CA . SER B 1 29 ? -10.359 20.115 20.840 1.00 12.55 26 SER B CA 1
ATOM 2999 C C . SER B 1 29 ? -10.247 18.650 20.424 1.00 12.54 26 SER B C 1
ATOM 3000 O O . SER B 1 29 ? -10.968 18.199 19.540 1.00 13.57 26 SER B O 1
ATOM 3008 N N . LEU B 1 30 ? -9.347 17.917 21.071 1.00 9.34 27 LEU B N 1
ATOM 3009 C CA . LEU B 1 30 ? -9.180 16.490 20.797 1.00 8.11 27 LEU B CA 1
ATOM 3010 C C . LEU B 1 30 ? -10.463 15.715 21.110 1.00 8.38 27 LEU B C 1
ATOM 3011 O O . LEU B 1 30 ? -10.914 14.878 20.314 1.00 8.26 27 LEU B O 1
ATOM 3027 N N . THR B 1 31 ? -11.055 16.017 22.268 1.00 5.23 28 THR B N 1
ATOM 3028 C CA . THR B 1 31 ? -12.213 15.289 22.773 1.00 9.64 28 THR B CA 1
ATOM 3029 C C . THR B 1 31 ? -13.454 15.540 21.929 1.00 9.10 28 THR B C 1
ATOM 3030 O O . THR B 1 31 ? -14.183 14.601 21.595 1.00 9.36 28 THR B O 1
ATOM 3041 N N . VAL B 1 32 ? -13.686 16.802 21.583 1.00 8.33 29 VAL B N 1
ATOM 3042 C CA . VAL B 1 32 ? -14.823 17.195 20.758 1.00 9.56 29 VAL B CA 1
ATOM 3043 C C . VAL B 1 32 ? -14.676 16.652 19.324 1.00 12.77 29 VAL B C 1
ATOM 3044 O O . VAL B 1 32 ? -15.647 16.193 18.720 1.00 11.24 29 VAL B O 1
ATOM 3057 N N . ASN B 1 33 ? -13.455 16.672 18.792 1.00 10.24 30 ASN B N 1
ATOM 3058 C CA . ASN B 1 33 ? -13.195 15.992 17.518 1.00 12.30 30 ASN B CA 1
ATOM 3059 C C . ASN B 1 33 ? -13.462 14.481 17.580 1.00 11.73 30 ASN B C 1
ATOM 3060 O O . ASN B 1 33 ? -14.125 13.934 16.713 1.00 12.76 30 ASN B O 1
ATOM 3071 N N . LEU B 1 34 ? -12.961 13.810 18.611 1.00 8.08 31 LEU B N 1
ATOM 3072 C CA . LEU B 1 34 ? -13.160 12.385 18.741 1.00 9.95 31 LEU B CA 1
ATOM 3073 C C . LEU B 1 34 ? -14.630 12.020 18.784 1.00 16.13 31 LEU B C 1
ATOM 3074 O O . LEU B 1 34 ? -15.040 11.082 18.116 1.00 9.07 31 LEU B O 1
ATOM 3090 N N . THR B 1 35 ? -15.412 12.743 19.587 1.00 10.94 32 THR B N 1
ATOM 3091 C CA . THR B 1 35 ? -16.818 12.406 19.799 1.00 11.39 32 THR B CA 1
ATOM 3092 C C . THR B 1 35 ? -17.749 12.929 18.718 1.00 11.86 32 THR B C 1
ATOM 3093 O O . THR B 1 35 ? -18.956 12.758 18.808 1.00 15.34 32 THR B O 1
ATOM 3104 N N . LYS B 1 36 ? -17.174 13.562 17.699 1.00 13.09 33 LYS B N 1
ATOM 3105 C CA . LYS B 1 36 ? -17.936 14.073 16.566 1.00 14.22 33 LYS B CA 1
ATOM 3106 C C . LYS B 1 36 ? -19.049 15.006 17.024 1.00 14.21 33 LYS B C 1
ATOM 3107 O O . LYS B 1 36 ? -20.175 14.942 16.540 1.00 12.70 33 LYS B O 1
ATOM 3126 N N . HIS B 1 37 ? -18.697 15.874 17.965 1.00 10.89 34 HIS B N 1
ATOM 3127 C CA . HIS B 1 37 ? -19.601 16.852 18.532 1.00 13.20 34 HIS B CA 1
ATOM 3128 C C . HIS B 1 37 ? -20.122 17.763 17.415 1.00 13.70 34 HIS B C 1
ATOM 3129 O O . HIS B 1 37 ? -19.417 18.019 16.433 1.00 15.38 34 HIS B O 1
ATOM 3144 N N . VAL B 1 38 ? -21.350 18.255 17.574 1.00 15.64 35 VAL B N 1
ATOM 3145 C CA . VAL B 1 38 ? -22.000 19.061 16.538 1.00 19.86 35 VAL B CA 1
ATOM 3146 C C . VAL B 1 38 ? -21.224 20.330 16.195 1.00 24.72 35 VAL B C 1
ATOM 3147 O O . VAL B 1 38 ? -21.215 20.763 15.043 1.00 21.95 35 VAL B O 1
ATOM 3160 N N . PHE B 1 39 ? -20.566 20.926 17.181 1.00 13.73 36 PHE B N 1
ATOM 3161 C CA . PHE B 1 39 ? -19.731 22.085 16.895 1.00 20.09 36 PHE B CA 1
ATOM 3162 C C . PHE B 1 39 ? -18.270 21.703 17.111 1.00 19.84 36 PHE B C 1
ATOM 3163 O O . PHE B 1 39 ? -17.569 22.293 17.931 1.00 16.24 36 PHE B O 1
ATOM 3180 N N . SER B 1 40 ? -17.838 20.693 16.362 1.00 19.57 37 SER B N 1
ATOM 3181 C CA . SER B 1 40 ? -16.507 20.112 16.497 1.00 26.66 37 SER B CA 1
ATOM 3182 C C . SER B 1 40 ? -15.422 21.174 16.639 1.00 24.03 37 SER B C 1
ATOM 3183 O O . SER B 1 40 ? -14.609 21.138 17.562 1.00 25.30 37 SER B O 1
ATOM 3191 N N . GLU B 1 41 ? -15.438 22.140 15.736 1.00 21.50 38 GLU B N 1
ATOM 3192 C CA . GLU B 1 41 ? -14.362 23.109 15.643 1.00 17.01 38 GLU B CA 1
ATOM 3193 C C . GLU B 1 41 ? -14.321 24.137 16.773 1.00 25.21 38 GLU B C 1
ATOM 3194 O O . GLU B 1 41 ? -13.246 24.651 17.103 1.00 24.20 38 GLU B O 1
ATOM 3206 N N . THR B 1 42 ? -15.476 24.453 17.352 1.00 15.05 39 THR B N 1
ATOM 3207 C CA . THR B 1 42 ? -15.542 25.606 18.257 1.00 13.97 39 THR B CA 1
ATOM 3208 C C . THR B 1 42 ? -16.058 25.340 19.676 1.00 20.49 39 THR B C 1
ATOM 3209 O O . THR B 1 42 ? -15.837 26.160 20.572 1.00 19.05 39 THR B O 1
ATOM 3220 N N . TYR B 1 43 ? -16.753 24.222 19.884 1.00 18.34 40 TYR B N 1
ATOM 3221 C CA . TYR B 1 43 ? -17.349 23.956 21.193 1.00 13.44 40 TYR B CA 1
ATOM 3222 C C . TYR B 1 43 ? -16.306 23.961 22.302 1.00 12.93 40 TYR B C 1
ATOM 3223 O O . TYR B 1 43 ? -15.307 23.229 22.240 1.00 11.41 40 TYR B O 1
ATOM 3241 N N . ASP B 1 44 ? -16.542 24.800 23.309 1.00 11.75 41 ASP B N 1
ATOM 3242 C CA . ASP B 1 44 ? -15.559 25.036 24.361 1.00 13.78 41 ASP B CA 1
ATOM 3243 C C . ASP B 1 44 ? -16.201 25.683 25.583 1.00 12.38 41 ASP B C 1
ATOM 3244 O O . ASP B 1 44 ? -16.007 26.872 25.835 1.00 12.87 41 ASP B O 1
ATOM 3253 N N . PRO B 1 45 ? -16.940 24.891 26.359 1.00 8.98 42 PRO B N 1
ATOM 3254 C CA . PRO B 1 45 ? -17.707 25.467 27.472 1.00 13.82 42 PRO B CA 1
ATOM 3255 C C . PRO B 1 45 ? -16.814 25.959 28.602 1.00 13.77 42 PRO B C 1
ATOM 3256 O O . PRO B 1 45 ? -15.736 25.410 28.813 1.00 17.37 42 PRO B O 1
ATOM 3267 N N . THR B 1 46 ? -17.259 26.982 29.326 1.00 18.29 43 THR B N 1
ATOM 3268 C CA . THR B 1 46 ? -16.432 27.560 30.378 1.00 20.11 43 THR B CA 1
ATOM 3269 C C . THR B 1 46 ? -16.066 26.504 31.412 1.00 18.86 43 THR B C 1
ATOM 3270 O O . THR B 1 46 ? -14.923 26.435 31.857 1.00 21.53 43 THR B O 1
ATOM 3281 N N . LEU B 1 47 ? -17.045 25.688 31.784 1.00 13.41 44 LEU B N 1
ATOM 3282 C CA . LEU B 1 47 ? -16.822 24.551 32.664 1.00 12.67 44 LEU B CA 1
ATOM 3283 C C . LEU B 1 47 ? -16.687 23.267 31.836 1.00 18.20 44 LEU B C 1
ATOM 3284 O O . LEU B 1 47 ? -17.563 22.968 31.033 1.00 16.70 44 LEU B O 1
ATOM 3300 N N . GLU B 1 48 ? -15.579 22.538 32.010 1.00 19.70 45 GLU B N 1
ATOM 3301 C CA . GLU B 1 48 ? -15.322 21.321 31.227 1.00 15.43 45 GLU B CA 1
ATOM 3302 C C . GLU B 1 48 ? -16.392 20.246 31.384 1.00 21.29 45 GLU B C 1
ATOM 3303 O O . GLU B 1 48 ? -16.892 19.999 32.487 1.00 20.16 45 GLU B O 1
ATOM 3315 N N . ASP B 1 49 ? -16.742 19.628 30.262 1.00 13.30 46 ASP B N 1
ATOM 3316 C CA . ASP B 1 49 ? -17.736 18.557 30.248 1.00 15.71 46 ASP B CA 1
ATOM 3317 C C . ASP B 1 49 ? -17.078 17.161 30.236 1.00 18.15 46 ASP B C 1
ATOM 3318 O O . ASP B 1 49 ? -15.858 17.024 30.069 1.00 13.43 46 ASP B O 1
ATOM 3327 N N . SER B 1 50 ? -17.916 16.134 30.397 1.00 12.46 47 SER B N 1
ATOM 3328 C CA . SER B 1 50 ? -17.531 14.744 30.148 1.00 8.65 47 SER B CA 1
ATOM 3329 C C . SER B 1 50 ? -18.181 14.491 28.788 1.00 14.66 47 SER B C 1
ATOM 3330 O O . SER B 1 50 ? -19.280 15.007 28.528 1.00 10.87 47 SER B O 1
ATOM 3338 N N . TYR B 1 51 ? -17.503 13.759 27.909 1.00 9.92 48 TYR B N 1
ATOM 3339 C CA . TYR B 1 51 ? -18.004 13.526 26.554 1.00 12.89 48 TYR B CA 1
ATOM 3340 C C . TYR B 1 51 ? -18.080 12.030 26.296 1.00 9.61 48 TYR B C 1
ATOM 3341 O O . TYR B 1 51 ? -17.455 11.244 26.999 1.00 9.08 48 TYR B O 1
ATOM 3359 N N . ARG B 1 52 ? -18.802 11.620 25.259 1.00 9.74 49 ARG B N 1
ATOM 3360 C CA . ARG B 1 52 ? -19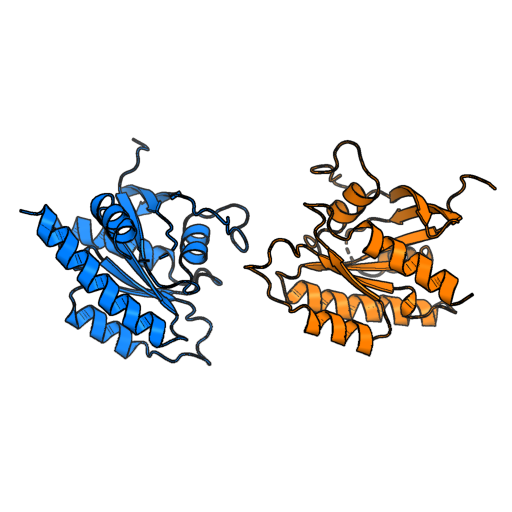.005 10.197 24.982 1.00 11.10 49 ARG B CA 1
ATOM 3361 C C . ARG B 1 52 ? -18.747 9.850 23.517 1.00 8.69 49 ARG B C 1
ATOM 3362 O O . ARG B 1 52 ? -19.120 10.597 22.627 1.00 9.93 49 ARG B O 1
ATOM 3383 N N . ARG B 1 53 ? -18.117 8.710 23.279 1.00 6.20 50 ARG B N 1
ATOM 3384 C CA . ARG B 1 53 ? -17.991 8.187 21.916 1.00 11.63 50 ARG B CA 1
ATOM 3385 C C . ARG B 1 53 ? -18.369 6.711 21.869 1.00 11.87 50 ARG B C 1
ATOM 3386 O O . ARG B 1 53 ? -17.704 5.875 22.488 1.00 9.42 50 ARG B O 1
ATOM 3407 N N . GLN B 1 54 ? -19.449 6.400 21.152 1.00 9.27 51 GLN B N 1
ATOM 3408 C CA . GLN B 1 54 ? -19.772 5.015 20.860 1.00 13.57 51 GLN B CA 1
ATOM 3409 C C . GLN B 1 54 ? -18.993 4.648 19.612 1.00 16.62 51 GLN B C 1
ATOM 3410 O O . GLN B 1 54 ? -19.001 5.394 18.640 1.00 11.53 51 GLN B O 1
ATOM 3424 N N . CYS B 1 55 ? -18.292 3.523 19.654 1.00 11.37 52 CYS B N 1
ATOM 3425 C CA . CYS B 1 55 ? -17.435 3.136 18.538 1.00 9.22 52 CYS B CA 1
ATOM 3426 C C . CYS B 1 55 ? -17.256 1.634 18.544 1.00 8.72 52 CYS B C 1
ATOM 3427 O O . CYS B 1 55 ? -17.733 0.935 19.447 1.00 11.45 52 CYS B O 1
ATOM 3435 N N . VAL B 1 56 ? -16.566 1.138 17.522 1.00 13.07 53 VAL B N 1
ATOM 3436 C CA . VAL B 1 56 ? -16.193 -0.262 17.494 1.00 10.45 53 VAL B CA 1
ATOM 3437 C C . VAL B 1 56 ? -14.688 -0.271 17.358 1.00 12.37 53 VAL B C 1
ATOM 3438 O O . VAL B 1 56 ? -14.143 0.223 16.375 1.00 15.93 53 VAL B O 1
ATOM 3451 N N . ILE B 1 57 ? -14.021 -0.773 18.385 1.00 8.04 54 ILE B N 1
ATOM 3452 C CA . ILE B 1 57 ? -12.565 -0.808 18.422 1.00 6.55 54 ILE B CA 1
ATOM 3453 C C . ILE B 1 57 ? -12.105 -2.249 18.243 1.00 10.22 54 ILE B C 1
ATOM 3454 O O . ILE B 1 57 ? -12.409 -3.114 19.070 1.00 10.68 54 ILE B O 1
ATOM 3470 N N . ASP B 1 58 ? -11.397 -2.516 17.145 1.00 11.53 55 ASP B N 1
ATOM 3471 C CA . ASP B 1 58 ? -10.935 -3.871 16.850 1.00 13.82 55 ASP B CA 1
ATOM 3472 C C . ASP B 1 58 ? -12.047 -4.915 17.054 1.00 11.39 55 ASP B C 1
ATOM 3473 O O . ASP B 1 58 ? -11.833 -5.932 17.709 1.00 14.71 55 ASP B O 1
ATOM 3482 N N . GLY B 1 59 ? -13.224 -4.632 16.495 1.00 9.89 56 GLY B N 1
ATOM 3483 C CA . GLY B 1 59 ? -14.320 -5.585 16.409 1.00 16.25 56 GLY B CA 1
ATOM 3484 C C .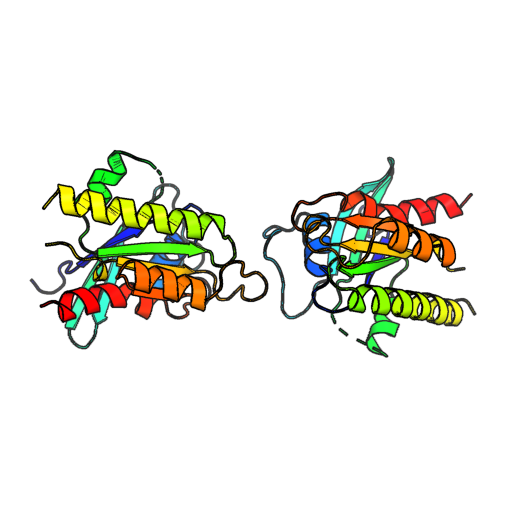 GLY B 1 59 ? -15.247 -5.627 17.616 1.00 11.73 56 GLY B C 1
ATOM 3485 O O . GLY B 1 59 ? -16.286 -6.277 17.575 1.00 14.87 56 GLY B O 1
ATOM 3489 N N . ILE B 1 60 ? -14.867 -4.931 18.687 1.00 10.99 57 ILE B N 1
ATOM 3490 C CA . ILE B 1 60 ? -15.622 -4.953 19.933 1.00 14.26 57 ILE B CA 1
ATOM 3491 C C . ILE B 1 60 ? -16.281 -3.601 20.167 1.00 16.94 57 ILE B C 1
ATOM 3492 O O . ILE B 1 60 ? -15.585 -2.594 20.315 1.00 12.89 57 ILE B O 1
ATOM 3508 N N . PRO B 1 61 ? -17.622 -3.574 20.186 1.00 14.77 58 PRO B N 1
ATOM 3509 C CA . PRO B 1 61 ? -18.347 -2.340 20.499 1.00 11.83 58 PRO B CA 1
ATOM 3510 C C . PRO B 1 61 ? -17.863 -1.779 21.825 1.00 16.51 58 PRO B C 1
ATOM 3511 O O . PRO B 1 61 ? -17.743 -2.510 22.816 1.00 15.87 58 PRO B O 1
ATOM 3522 N N . SER B 1 62 ? -17.564 -0.489 21.824 1.00 10.46 59 SER B N 1
ATOM 3523 C CA . SER B 1 62 ? -17.094 0.184 23.028 1.00 15.12 59 SER B CA 1
ATOM 3524 C C . SER B 1 62 ? -17.783 1.538 23.181 1.00 13.50 59 SER B C 1
ATOM 3525 O O . SER B 1 62 ? -18.202 2.151 22.199 1.00 12.81 59 SER B O 1
ATOM 3537 N N . HIS B 1 63 ? -17.903 1.999 24.419 1.00 13.25 60 HIS B N 1
ATOM 3538 C CA . HIS B 1 63 ? -18.510 3.293 24.677 1.00 10.39 60 HIS B CA 1
ATOM 3539 C C . HIS B 1 63 ? -17.593 4.040 25.629 1.00 10.43 60 HIS B C 1
ATOM 3540 O O . HIS B 1 63 ? -17.527 3.724 26.810 1.00 11.56 60 HIS B O 1
ATOM 3555 N N . LEU B 1 64 ? -16.881 5.025 25.099 1.00 7.23 61 LEU B N 1
ATOM 3556 C CA . LEU B 1 64 ? -15.859 5.727 25.849 1.00 8.92 61 LEU B CA 1
ATOM 3557 C C . LEU B 1 64 ? -16.458 6.953 26.492 1.00 8.39 61 LEU B C 1
ATOM 3558 O O . LEU B 1 64 ? -17.128 7.741 25.833 1.00 10.07 61 LEU B O 1
ATOM 3574 N N . GLU B 1 65 ? -16.224 7.110 27.791 1.00 9.29 62 GLU B N 1
ATOM 3575 C CA . GLU B 1 65 ? -16.592 8.338 28.463 1.00 8.02 62 GLU B CA 1
ATOM 3576 C C . GLU B 1 65 ? -15.302 9.089 28.785 1.00 9.27 62 GLU B C 1
ATOM 3577 O O . GLU B 1 65 ? -14.441 8.587 29.507 1.00 10.15 62 GLU B O 1
ATOM 3589 N N . ILE B 1 66 ? -15.163 10.286 28.227 1.00 9.65 63 ILE B N 1
ATOM 3590 C CA . ILE B 1 66 ? -13.926 11.042 28.386 1.00 9.32 63 ILE B CA 1
ATOM 3591 C C . ILE B 1 66 ? -14.133 12.274 29.265 1.00 12.26 63 ILE B C 1
ATOM 3592 O O . ILE B 1 66 ? -14.938 13.149 28.947 1.00 9.77 63 ILE B O 1
ATOM 3608 N N . LEU B 1 67 ? -13.435 12.316 30.394 1.00 7.22 64 LEU B N 1
ATOM 3609 C CA . LEU B 1 67 ? -13.442 13.502 31.248 1.00 10.50 64 LEU B CA 1
ATOM 3610 C C . LEU B 1 67 ? -12.477 14.572 30.733 1.00 10.83 64 LEU B C 1
ATOM 3611 O O . LEU B 1 67 ? -11.281 14.369 30.727 1.00 8.01 64 LEU B O 1
ATOM 3627 N N . ASP B 1 68 ? -13.001 15.695 30.259 1.00 8.42 65 ASP B N 1
ATOM 3628 C CA . ASP B 1 68 ? -12.170 16.852 29.923 1.00 11.63 65 ASP B CA 1
ATOM 3629 C C . ASP B 1 68 ? -11.873 17.549 31.247 1.00 8.38 65 ASP B C 1
ATOM 3630 O O . ASP B 1 68 ? -12.696 17.518 32.168 1.00 15.37 65 ASP B O 1
ATOM 3639 N N . THR B 1 69 ? -10.701 18.162 31.356 1.00 9.62 66 THR B N 1
ATOM 3640 C CA . THR B 1 69 ? -10.278 18.772 32.623 1.00 10.60 66 THR B CA 1
ATOM 3641 C C . THR B 1 69 ? -9.651 20.143 32.422 1.00 17.59 66 THR B C 1
ATOM 3642 O O . THR B 1 69 ? -9.202 20.485 31.322 1.00 11.77 66 THR B O 1
ATOM 3653 N N . ALA B 1 70 ? -9.637 20.925 33.504 1.00 14.04 67 ALA B N 1
ATOM 3654 C CA . ALA B 1 70 ? -8.976 22.222 33.516 1.00 12.68 67 ALA B CA 1
ATOM 3655 C C . ALA B 1 70 ? -7.479 22.055 33.739 1.00 20.56 67 ALA B C 1
ATOM 3656 O O . ALA B 1 70 ? -7.050 21.487 34.751 1.00 21.07 67 ALA B O 1
ATOM 3663 N N . GLY B 1 71 ? -6.662 22.483 32.930 0.00 22.45 68 GLY B N 1
ATOM 3664 N N . TYR B 1 75 ? -5.793 22.636 40.617 1.00 47.78 72 TYR B N 1
ATOM 3665 C CA . TYR B 1 75 ? -4.789 21.870 39.911 1.00 42.11 72 TYR B CA 1
ATOM 3666 C C . TYR B 1 75 ? -3.925 21.086 40.898 1.00 42.19 72 TYR B C 1
ATOM 3667 O O . TYR B 1 75 ? -2.701 21.152 40.825 1.00 47.85 72 TYR B O 1
ATOM 3685 N N . GLY B 1 76 ? -4.535 20.366 41.834 1.00 37.09 73 GLY B N 1
ATOM 3686 C CA . GLY B 1 76 ? -3.744 19.594 42.771 1.00 40.45 73 GLY B CA 1
ATOM 3687 C C . GLY B 1 76 ? -4.536 18.481 43.431 1.00 44.73 73 GLY B C 1
ATOM 3688 O O . GLY B 1 76 ? -4.488 17.338 42.969 1.00 48.38 73 GLY B O 1
ATOM 3691 N N . ALA B 1 77 ? -5.286 18.809 44.484 1.00 42.16 74 ALA B N 1
ATOM 3692 C CA . ALA B 1 77 ? -6.063 17.812 45.222 1.00 38.35 74 ALA B CA 1
ATOM 3693 C C . ALA B 1 77 ? -7.255 17.175 44.496 1.00 41.13 74 ALA B C 1
ATOM 3694 O O . ALA B 1 77 ? -7.290 15.964 44.471 1.00 35.74 74 ALA B O 1
ATOM 3701 N N . LEU B 1 78 ? -8.238 17.974 43.993 1.00 48.08 75 LEU B N 1
ATOM 3702 C CA . LEU B 1 78 ? -9.455 17.486 43.240 1.00 38.39 75 LEU B CA 1
ATOM 3703 C C . LEU B 1 78 ? -9.052 16.718 41.986 1.00 32.61 75 LEU B C 1
ATOM 3704 O O . LEU B 1 78 ? -9.854 16.022 41.331 1.00 24.92 75 LEU B O 1
ATOM 3720 N N . ARG B 1 79 ? -7.788 16.855 41.645 1.00 30.61 76 ARG B N 1
ATOM 3721 C CA . ARG B 1 79 ? -7.251 16.112 40.563 1.00 26.79 76 ARG B CA 1
ATOM 3722 C C . ARG B 1 79 ? -7.229 14.664 41.074 1.00 28.18 76 ARG B C 1
ATOM 3723 O O . ARG B 1 79 ? -7.177 13.717 40.283 1.00 28.01 76 ARG B O 1
ATOM 3744 N N . GLU B 1 80 ? -7.257 14.483 42.393 1.00 24.13 77 GLU B N 1
ATOM 3745 C CA . GLU B 1 80 ? -7.099 13.135 42.950 1.00 29.87 77 GLU B CA 1
ATOM 3746 C C . GLU B 1 80 ? -8.262 12.263 42.529 1.00 26.26 77 GLU B C 1
ATOM 3747 O O . GLU B 1 80 ? -8.098 11.085 42.201 1.00 19.03 77 GLU B O 1
ATOM 3759 N N . GLN B 1 81 ? -9.447 12.843 42.551 1.00 23.03 78 GLN B N 1
ATOM 3760 C CA . GLN B 1 81 ? -10.657 12.190 42.200 1.00 21.36 78 GLN B CA 1
ATOM 3761 C C . GLN B 1 81 ? -10.670 11.903 40.663 1.00 16.82 78 GLN B C 1
ATOM 3762 O O . GLN B 1 81 ? -11.120 10.870 40.254 1.00 21.02 78 GLN B O 1
ATOM 3776 N N . TRP B 1 82 ? -10.136 12.792 39.856 1.00 20.71 79 TRP B N 1
ATOM 3777 C CA . TRP B 1 82 ? -10.066 12.521 38.400 1.00 19.99 79 TRP B CA 1
ATOM 3778 C C . TRP B 1 82 ? -9.248 11.259 38.150 1.00 20.07 79 TRP B C 1
ATOM 3779 O O . TRP B 1 82 ? -9.644 10.353 37.395 1.00 14.56 79 TRP B O 1
ATOM 3800 N N . ILE B 1 83 ? -8.129 11.181 38.852 1.00 17.37 80 ILE B N 1
ATOM 3801 C CA . ILE B 1 83 ? -7.193 10.051 38.779 1.00 15.68 80 ILE B CA 1
ATOM 3802 C C . ILE B 1 83 ? -7.835 8.789 39.294 1.00 15.35 80 ILE B C 1
ATOM 3803 O O . ILE B 1 83 ? -7.750 7.739 38.672 1.00 14.53 80 ILE B O 1
ATOM 3819 N N . ARG B 1 84 ? -8.538 8.914 40.435 1.00 13.75 81 ARG B N 1
ATOM 3820 C CA . ARG B 1 84 ? -9.175 7.783 41.098 1.00 19.01 81 ARG B CA 1
ATOM 3821 C C . ARG B 1 84 ? -10.290 7.182 40.251 1.00 14.88 81 ARG B C 1
ATOM 3822 O O . ARG B 1 84 ? -10.407 5.960 40.156 1.00 19.48 81 ARG B O 1
ATOM 3843 N N . GLN B 1 85 ? -11.076 8.054 39.616 1.00 16.26 82 GLN B N 1
ATOM 3844 C CA . GLN B 1 85 ? -12.318 7.672 38.937 1.00 18.61 82 GLN B CA 1
ATOM 3845 C C . GLN B 1 85 ? -12.141 7.221 37.490 1.00 19.20 82 GLN B C 1
ATOM 3846 O O . GLN B 1 85 ? -13.099 6.744 36.869 1.00 19.98 82 GLN B O 1
ATOM 3867 N N . ASN B 1 86 ? -10.943 7.390 36.939 1.00 10.27 83 ASN B N 1
ATOM 3868 C CA . ASN B 1 86 ? -10.713 7.033 35.536 1.00 8.21 83 ASN B CA 1
ATOM 3869 C C . ASN B 1 86 ? -9.689 5.922 35.412 1.00 10.90 83 ASN B C 1
ATOM 3870 O O . ASN B 1 86 ? -8.789 5.801 36.239 1.00 13.90 83 ASN B O 1
ATOM 3881 N N . GLU B 1 87 ? -9.862 5.077 34.399 1.00 10.51 84 GLU B N 1
ATOM 3882 C CA . GLU B 1 87 ? -9.072 3.867 34.269 1.00 13.14 84 GLU B CA 1
ATOM 3883 C C . GLU B 1 87 ? -7.936 4.079 33.273 1.00 11.46 84 GLU B C 1
ATOM 3884 O O . GLU B 1 87 ? -6.861 3.502 33.416 1.00 10.15 84 GLU B O 1
ATOM 3896 N N . LEU B 1 88 ? -8.182 4.906 32.263 1.00 11.17 85 LEU B N 1
ATOM 3897 C CA . LEU B 1 88 ? -7.189 5.138 31.227 1.00 11.26 85 LEU B CA 1
ATOM 3898 C C . LEU B 1 88 ? -6.929 6.633 31.082 1.00 8.36 85 LEU B C 1
ATOM 3899 O O . LEU B 1 88 ? -7.786 7.460 31.420 1.00 9.77 85 LEU B O 1
ATOM 3915 N N . PHE B 1 89 ? -5.759 6.980 30.574 1.00 9.31 86 PHE B N 1
ATOM 3916 C CA . PHE B 1 89 ? -5.331 8.371 30.573 1.00 4.52 86 PHE B CA 1
ATOM 3917 C C . PHE B 1 89 ? -4.688 8.845 29.286 1.00 11.75 86 PHE B C 1
ATOM 3918 O O . PHE B 1 89 ? -3.829 8.175 28.714 1.00 9.24 86 PHE B O 1
ATOM 3935 N N . VAL B 1 90 ? -5.121 10.018 28.846 1.00 10.42 87 VAL B N 1
ATOM 3936 C CA . VAL B 1 90 ? -4.565 10.676 27.684 1.00 9.96 87 VAL B CA 1
ATOM 3937 C C . VAL B 1 90 ? -3.903 11.967 28.165 1.00 8.61 87 VAL B C 1
ATOM 3938 O O . VAL B 1 90 ? -4.585 12.911 28.582 1.00 9.63 87 VAL B O 1
ATOM 3951 N N . ILE B 1 91 ? -2.578 11.999 28.122 1.00 4.74 88 ILE B N 1
ATOM 3952 C CA . ILE B 1 91 ? -1.821 13.168 28.580 1.00 9.47 88 ILE B CA 1
ATOM 3953 C C . ILE B 1 91 ? -1.288 13.969 27.388 1.00 10.38 88 ILE B C 1
ATOM 3954 O O . ILE B 1 91 ? -0.395 13.507 26.663 1.00 8.73 88 ILE B O 1
ATOM 3970 N N . VAL B 1 92 ? -1.857 15.156 27.174 1.00 6.51 89 VAL B N 1
ATOM 3971 C CA . VAL B 1 92 ? -1.608 15.917 25.947 1.00 11.86 89 VAL B CA 1
ATOM 3972 C C . VAL B 1 92 ? -0.601 17.044 26.139 1.00 10.17 89 VAL B C 1
ATOM 3973 O O . VAL B 1 92 ? -0.622 17.771 27.142 1.00 7.47 89 VAL B O 1
ATOM 3986 N N . PHE B 1 93 ? 0.295 17.177 25.172 1.00 8.34 90 PHE B N 1
ATOM 3987 C CA . PHE B 1 93 ? 1.171 18.338 25.094 1.00 8.28 90 PHE B CA 1
ATOM 3988 C C . PHE B 1 93 ? 1.069 18.923 23.690 1.00 11.62 90 PHE B C 1
ATOM 3989 O O . PHE B 1 93 ? 0.480 18.305 22.809 1.00 9.64 90 PHE B O 1
ATOM 4006 N N . ASP B 1 94 ? 1.616 20.119 23.510 1.00 11.70 91 ASP B N 1
ATOM 4007 C CA . ASP B 1 94 ? 1.583 20.869 22.248 1.00 9.53 91 ASP B CA 1
ATOM 4008 C C . ASP B 1 94 ? 2.987 20.760 21.683 1.00 13.98 91 ASP B C 1
ATOM 4009 O O . ASP B 1 94 ? 3.937 21.164 22.333 1.00 9.69 91 ASP B O 1
ATOM 4018 N N . VAL B 1 95 ? 3.143 20.205 20.485 1.00 8.89 92 VAL B N 1
ATOM 4019 C CA . VAL B 1 95 ? 4.495 20.000 19.964 1.00 7.83 92 VAL B CA 1
ATOM 4020 C C . VAL B 1 95 ? 5.216 21.324 19.678 1.00 11.59 92 VAL B C 1
ATOM 4021 O O . VAL B 1 95 ? 6.433 21.325 19.451 1.00 11.26 92 VAL B O 1
ATOM 4034 N N . THR B 1 96 ? 4.465 22.433 19.685 1.00 8.28 93 THR B N 1
ATOM 4035 C CA . THR B 1 96 ? 5.038 23.759 19.468 1.00 11.45 93 THR B CA 1
ATOM 4036 C C . THR B 1 96 ? 5.431 24.465 20.760 1.00 9.90 93 THR B C 1
ATOM 4037 O O . THR B 1 96 ? 5.954 25.571 20.717 1.00 13.63 93 THR B O 1
ATOM 4048 N N . ARG B 1 97 ? 5.160 23.842 21.903 1.00 12.53 94 ARG B N 1
ATOM 4049 C CA . ARG B 1 97 ? 5.497 24.450 23.191 1.00 13.10 94 ARG B CA 1
ATOM 4050 C C . ARG B 1 97 ? 6.207 23.470 24.102 1.00 13.82 94 ARG B C 1
ATOM 4051 O O . ARG B 1 97 ? 5.573 22.657 24.766 1.00 11.34 94 ARG B O 1
ATOM 4072 N N . ARG B 1 98 ? 7.526 23.575 24.163 1.00 12.02 95 ARG B N 1
ATOM 4073 C CA . ARG B 1 98 ? 8.318 22.653 24.957 1.00 12.41 95 ARG B CA 1
ATOM 4074 C C . ARG B 1 98 ? 7.927 22.626 26.437 1.00 12.68 95 ARG B C 1
ATOM 4075 O O . ARG B 1 98 ? 8.014 21.585 27.074 1.00 10.16 95 ARG B O 1
ATOM 4096 N N . SER B 1 99 ? 7.493 23.756 26.987 1.00 11.59 96 SER B N 1
ATOM 4097 C CA . SER B 1 99 ? 7.052 23.752 28.383 1.00 7.74 96 SER B CA 1
ATOM 4098 C C . SER B 1 99 ? 5.868 22.790 28.634 1.00 14.52 96 SER B C 1
ATOM 4099 O O . SER B 1 99 ? 5.756 22.212 29.710 1.00 9.00 96 SER B O 1
ATOM 4107 N N . SER B 1 100 ? 4.998 22.604 27.643 1.00 10.69 97 SER B N 1
ATOM 4108 C CA . SER B 1 100 ? 3.844 21.700 27.811 1.00 13.74 97 SER B CA 1
ATOM 4109 C C . SER B 1 100 ? 4.269 20.226 27.773 1.00 10.70 97 SER B C 1
ATOM 4110 O O . SER B 1 100 ? 3.629 19.363 28.366 1.00 10.45 97 SER B O 1
ATOM 4118 N N . PHE B 1 101 ? 5.364 19.950 27.072 1.00 8.73 98 PHE B N 1
ATOM 4119 C CA . PHE B 1 101 ? 5.940 18.606 27.010 1.00 10.17 98 PHE B CA 1
ATOM 4120 C C . PHE B 1 101 ? 6.595 18.269 28.358 1.00 11.04 98 PHE B C 1
ATOM 4121 O O . PHE B 1 101 ? 6.523 17.138 28.859 1.00 8.04 98 PHE B O 1
ATOM 4138 N N . GLU B 1 102 ? 7.245 19.265 28.937 1.00 9.46 99 GLU B N 1
ATOM 4139 C CA . GLU B 1 102 ? 7.869 19.113 30.247 1.00 10.41 99 GLU B CA 1
ATOM 4140 C C . GLU B 1 102 ? 6.790 18.881 31.292 1.00 11.20 99 GLU B C 1
ATOM 4141 O O . GLU B 1 102 ? 6.927 18.051 32.193 1.00 10.21 99 GLU B O 1
ATOM 4153 N N . ALA B 1 103 ? 5.699 19.624 31.157 1.00 13.13 100 ALA B N 1
ATOM 4154 C CA . ALA B 1 103 ? 4.541 19.440 32.016 1.00 11.71 100 ALA B CA 1
ATOM 4155 C C . ALA B 1 103 ? 3.976 18.017 31.896 1.00 14.34 100 ALA B C 1
ATOM 4156 O O . ALA B 1 103 ? 3.643 17.376 32.889 1.00 10.83 100 ALA B O 1
ATOM 4163 N N . ALA B 1 104 ? 3.875 17.523 30.666 1.00 9.32 101 ALA B N 1
ATOM 4164 C CA . ALA B 1 104 ? 3.359 16.184 30.429 1.00 11.38 101 ALA B CA 1
ATOM 4165 C C . ALA B 1 104 ? 4.115 15.104 31.209 1.00 9.32 101 ALA B C 1
ATOM 4166 O O . ALA B 1 104 ? 3.514 14.162 31.728 1.00 13.29 101 ALA B O 1
ATOM 4173 N N . GLU B 1 105 ? 5.432 15.236 31.273 1.00 12.15 102 GLU B N 1
ATOM 4174 C CA . GLU B 1 105 ? 6.246 14.239 31.949 1.00 13.94 102 GLU B CA 1
ATOM 4175 C C . GLU B 1 105 ? 5.954 14.260 33.451 1.00 11.48 102 GLU B C 1
ATOM 4176 O O . GLU B 1 105 ? 5.845 13.213 34.090 1.00 13.97 102 GLU B O 1
ATOM 4188 N N . ARG B 1 106 ? 5.807 15.456 34.003 1.00 12.85 103 ARG B N 1
ATOM 4189 C CA . ARG B 1 106 ? 5.413 15.589 35.403 1.00 12.16 103 ARG B CA 1
ATOM 4190 C C . ARG B 1 106 ? 4.039 14.960 35.673 1.00 14.19 103 ARG B C 1
ATOM 4191 O O . ARG B 1 106 ? 3.868 14.242 36.656 1.00 12.98 103 ARG B O 1
ATOM 4212 N N . LEU B 1 107 ? 3.074 15.232 34.795 1.00 13.10 104 LEU B N 1
ATOM 4213 C CA . LEU B 1 107 ? 1.714 14.697 34.915 1.00 15.96 104 LEU B CA 1
ATOM 4214 C C . LEU B 1 107 ? 1.657 13.177 34.843 1.00 12.68 104 LEU B C 1
ATOM 4215 O O . LEU B 1 107 ? 0.863 12.549 35.536 1.00 12.48 104 LEU B O 1
ATOM 4231 N N . PHE B 1 108 ? 2.494 12.584 33.998 1.00 10.53 105 PHE B N 1
ATOM 4232 C CA . PHE B 1 108 ? 2.602 11.130 33.957 1.00 13.31 105 PHE B CA 1
ATOM 4233 C C . PHE B 1 108 ? 3.055 10.582 35.304 1.00 11.93 105 PHE B C 1
ATOM 4234 O O . PHE B 1 108 ? 2.465 9.637 35.825 1.00 12.53 105 PHE B O 1
ATOM 4251 N N . GLU B 1 109 ? 4.112 11.163 35.862 1.00 13.49 106 GLU B N 1
ATOM 4252 C CA . GLU B 1 109 ? 4.610 10.689 37.146 1.00 14.48 106 GLU B CA 1
ATOM 4253 C C . GLU B 1 109 ? 3.550 10.870 38.229 1.00 14.87 106 GLU B C 1
ATOM 4254 O O . GLU B 1 109 ? 3.441 10.059 39.140 1.00 12.43 106 GLU B O 1
ATOM 4266 N N . GLU B 1 110 ? 2.739 11.910 38.100 1.00 13.40 107 GLU B N 1
ATOM 4267 C CA . GLU B 1 110 ? 1.644 12.130 39.044 1.00 11.97 107 GLU B CA 1
ATOM 4268 C C . GLU B 1 110 ? 0.613 11.003 38.965 1.00 16.15 107 GLU B C 1
ATOM 4269 O O . GLU B 1 110 ? 0.168 10.473 39.990 1.00 13.75 107 GLU B O 1
ATOM 4281 N N . VAL B 1 111 ? 0.247 10.621 37.744 1.00 12.07 108 VAL B N 1
ATOM 4282 C CA . VAL B 1 111 ? -0.743 9.570 37.566 1.00 9.53 108 VAL B CA 1
ATOM 4283 C C . VAL B 1 111 ? -0.233 8.237 38.101 1.00 14.26 108 VAL B C 1
ATOM 4284 O O . VAL B 1 111 ? -0.941 7.535 38.825 1.00 12.48 108 VAL B O 1
ATOM 4297 N N . ILE B 1 112 ? 1.003 7.898 37.739 1.00 12.19 109 ILE B N 1
ATOM 4298 C CA . ILE B 1 112 ? 1.619 6.625 38.112 1.00 13.44 109 ILE B CA 1
ATOM 4299 C C . ILE B 1 112 ? 1.774 6.485 39.617 1.00 17.44 109 ILE B C 1
ATOM 4300 O O . ILE B 1 112 ? 1.391 5.465 40.195 1.00 18.52 109 ILE B O 1
ATOM 4316 N N . GLN B 1 113 ? 2.324 7.518 40.249 1.00 18.13 110 GLN B N 1
ATOM 4317 C CA . GLN B 1 113 ? 2.535 7.494 41.690 1.00 20.86 110 GLN B CA 1
ATOM 4318 C C . GLN B 1 113 ? 1.191 7.397 42.395 1.00 17.62 110 GLN B C 1
ATOM 4319 O O . GLN B 1 113 ? 1.007 6.574 43.289 1.00 21.77 110 GLN B O 1
ATOM 4333 N N . THR B 1 114 ? 0.242 8.226 41.981 1.00 17.96 111 THR B N 1
ATOM 4334 C CA . THR B 1 114 ? -1.093 8.196 42.578 1.00 17.04 111 THR B CA 1
ATOM 4335 C C . THR B 1 114 ? -1.775 6.838 42.424 1.00 23.07 111 THR B C 1
ATOM 4336 O O . THR B 1 114 ? -2.348 6.318 43.375 1.00 20.63 111 THR B O 1
ATOM 4347 N N . LYS B 1 115 ? -1.715 6.259 41.228 1.00 19.99 112 LYS B N 1
ATOM 4348 C CA . LYS B 1 115 ? -2.318 4.945 40.998 1.00 19.71 112 LYS B CA 1
ATOM 4349 C C . LYS B 1 115 ? -1.684 3.827 41.819 1.00 21.53 112 LYS B C 1
ATOM 4350 O O . LYS B 1 115 ? -2.391 2.958 42.330 1.00 26.18 112 LYS B O 1
ATOM 4369 N N . ARG B 1 116 ? -0.358 3.845 41.933 1.00 23.61 113 ARG B N 1
ATOM 4370 C CA . ARG B 1 116 ? 0.359 2.897 42.779 1.00 22.05 113 ARG B CA 1
ATOM 4371 C C . ARG B 1 116 ? -0.064 3.051 44.237 1.00 26.43 113 ARG B C 1
ATOM 4372 O O . ARG B 1 116 ? -0.210 2.063 44.960 1.00 27.47 113 ARG B O 1
ATOM 4393 N N . LYS B 1 117 ? -0.241 4.298 44.663 1.00 25.92 114 LYS B N 1
ATOM 4394 C CA . LYS B 1 117 ? -0.773 4.600 45.990 1.00 32.95 114 LYS B CA 1
ATOM 4395 C C . LYS B 1 117 ? -2.098 3.897 46.214 1.00 31.53 114 LYS B C 1
ATOM 4396 O O . LYS B 1 117 ? -2.286 3.183 47.202 1.00 32.02 114 LYS B O 1
ATOM 4415 N N . LEU B 1 118 ? -3.030 4.144 45.299 1.00 28.49 115 LEU B N 1
ATOM 4416 C CA . LEU B 1 118 ? -4.392 3.636 45.421 1.00 29.63 115 LEU B CA 1
ATOM 4417 C C . LEU B 1 118 ? -4.462 2.111 45.460 1.00 32.81 115 LEU B C 1
ATOM 4418 O O . LEU B 1 118 ? -5.243 1.542 46.225 1.00 38.36 115 LEU B O 1
ATOM 4434 N N . ASP B 1 119 ? -3.643 1.449 44.646 1.00 35.12 116 ASP B N 1
ATOM 4435 C CA . ASP B 1 119 ? -3.681 -0.011 44.566 1.00 27.80 116 ASP B CA 1
ATOM 4436 C C . ASP B 1 119 ? -3.269 -0.629 45.894 1.00 37.87 116 ASP B C 1
ATOM 4437 O O . ASP B 1 119 ? -2.233 -0.276 46.462 1.00 37.43 116 ASP B O 1
ATOM 4446 N N . GLU B 1 120 ? -3.954 -1.500 46.428 0.00 40.62 117 GLU B N 1
ATOM 4447 N N . PRO B 1 134 ? -3.245 -4.585 38.595 1.00 27.87 131 PRO B N 1
ATOM 4448 C CA . PRO B 1 134 ? -2.852 -3.235 39.018 1.00 31.91 131 PRO B CA 1
ATOM 4449 C C . PRO B 1 134 ? -2.649 -2.298 37.825 1.00 24.98 131 PRO B C 1
ATOM 4450 O O . PRO B 1 134 ? -2.556 -2.763 36.684 1.00 25.89 131 PRO B O 1
ATOM 4461 N N . PHE B 1 135 ? -2.589 -0.996 38.091 1.00 18.33 132 PHE B N 1
ATOM 4462 C CA . PHE B 1 135 ? -2.346 -0.015 37.035 1.00 20.27 132 PHE B CA 1
ATOM 4463 C C . PHE B 1 135 ? -0.968 -0.218 36.395 1.00 17.31 132 PHE B C 1
ATOM 4464 O O . PHE B 1 135 ? -0.019 -0.617 37.065 1.00 21.72 132 PHE B O 1
ATOM 4481 N N . ALA B 1 136 ? -0.871 0.061 35.095 1.00 16.65 133 ALA B N 1
ATOM 4482 C CA . ALA B 1 136 ? 0.390 -0.055 34.362 1.00 19.28 133 ALA B CA 1
ATOM 4483 C C . ALA B 1 136 ? 0.536 1.118 33.391 1.00 15.17 133 ALA B C 1
ATOM 4484 O O . ALA B 1 136 ? -0.462 1.648 32.916 1.00 12.32 133 ALA B O 1
ATOM 4491 N N . PRO B 1 137 ? 1.784 1.517 33.094 1.00 13.53 134 PRO B N 1
ATOM 4492 C CA . PRO B 1 137 ? 2.045 2.706 32.269 1.00 11.14 134 PRO B CA 1
ATOM 4493 C C . PRO B 1 137 ? 1.455 2.615 30.866 1.00 9.68 134 PRO B C 1
ATOM 4494 O O . PRO B 1 137 ? 1.286 3.664 30.235 1.00 12.27 134 PRO B O 1
ATOM 4505 N N . SER B 1 138 ? 1.150 1.411 30.382 1.00 11.23 135 SER B N 1
ATOM 4506 C CA . SER B 1 138 ? 0.558 1.283 29.049 1.00 14.01 135 SER B CA 1
ATOM 4507 C C . SER B 1 138 ? -0.896 1.754 29.021 1.00 12.13 135 SER B C 1
ATOM 4508 O O . SER B 1 138 ? -1.496 1.874 27.960 1.00 10.31 135 SER B O 1
ATOM 4516 N N . LEU B 1 139 ? -1.459 2.027 30.191 1.00 11.68 136 LEU B N 1
ATOM 4517 C CA . LEU B 1 139 ? -2.816 2.559 30.244 1.00 11.48 136 LEU B CA 1
ATOM 4518 C C . LEU B 1 139 ? -2.798 4.061 30.065 1.00 8.01 136 LEU B C 1
ATOM 4519 O O . LEU B 1 139 ? -3.835 4.723 30.158 1.00 10.73 136 LEU B O 1
ATOM 4535 N N . VAL B 1 140 ? -1.612 4.602 29.817 1.00 10.29 137 VAL B N 1
ATOM 4536 C CA . VAL B 1 140 ? -1.474 6.019 29.563 1.00 6.90 137 VAL B CA 1
ATOM 4537 C C . VAL B 1 140 ? -0.960 6.230 28.151 1.00 10.83 137 VAL B C 1
ATOM 4538 O O . VAL B 1 140 ? -0.108 5.478 27.671 1.00 10.14 137 VAL B O 1
ATOM 4551 N N . VAL B 1 141 ? -1.492 7.225 27.466 1.00 6.76 138 VAL B N 1
ATOM 4552 C CA . VAL B 1 141 ? -0.871 7.598 26.196 1.00 9.15 138 VAL B CA 1
ATOM 4553 C C . VAL B 1 141 ? -0.449 9.066 26.223 1.00 8.65 138 VAL B C 1
ATOM 4554 O O . VAL B 1 141 ? -1.218 9.929 26.615 1.00 8.85 138 VAL B O 1
ATOM 4567 N N . LEU B 1 142 ? 0.791 9.341 25.830 1.00 6.41 139 LEU B N 1
ATOM 4568 C CA . LEU B 1 142 ? 1.248 10.712 25.679 1.00 10.49 139 LEU B CA 1
ATOM 4569 C C . LEU B 1 142 ? 0.895 11.161 24.278 1.00 14.85 139 LEU B C 1
ATOM 4570 O O . LEU B 1 142 ? 1.276 10.500 23.320 1.00 8.69 139 LEU B O 1
ATOM 4586 N N . VAL B 1 143 ? 0.208 12.295 24.158 1.00 8.73 140 VAL B N 1
ATOM 4587 C CA . VAL B 1 143 ? -0.228 12.770 22.851 1.00 9.92 140 VAL B CA 1
ATOM 4588 C C . VAL B 1 143 ? 0.459 14.075 22.442 1.00 9.83 140 VAL B C 1
ATOM 4589 O O . VAL B 1 143 ? 0.358 15.086 23.127 1.00 8.32 140 VAL B O 1
ATOM 4602 N N . GLY B 1 144 ? 1.213 14.032 21.350 1.00 6.93 141 GLY B N 1
ATOM 4603 C CA . GLY B 1 144 ? 1.799 15.243 20.795 1.00 7.14 141 GLY B CA 1
ATOM 4604 C C . GLY B 1 144 ? 0.826 15.902 19.834 1.00 10.62 141 GLY B C 1
ATOM 4605 O O . GLY B 1 144 ? 0.735 15.519 18.670 1.00 7.88 141 GLY B O 1
ATOM 4609 N N . ASN B 1 145 ? 0.078 16.890 20.325 1.00 8.53 142 ASN B N 1
ATOM 4610 C CA . ASN B 1 145 ? -0.944 17.554 19.524 1.00 10.2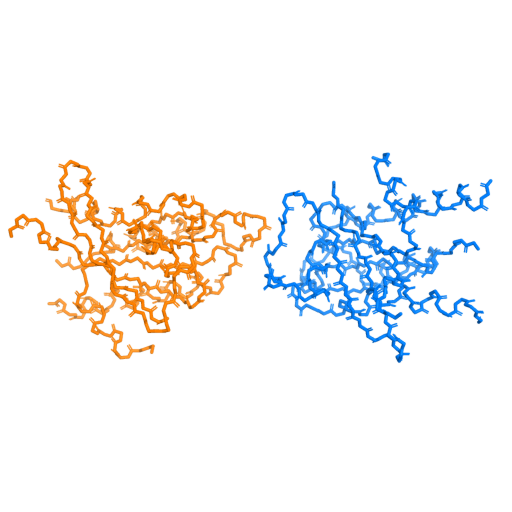3 142 ASN B CA 1
ATOM 4611 C C . ASN B 1 145 ? -0.400 18.749 18.755 1.00 7.75 142 ASN B C 1
ATOM 4612 O O . ASN B 1 145 ? 0.680 19.258 19.065 1.00 8.53 142 ASN B O 1
ATOM 4623 N N . LYS B 1 146 ? -1.197 19.210 17.791 1.00 5.48 143 LYS B N 1
ATOM 4624 C CA . LYS B 1 146 ? -0.861 20.321 16.910 1.00 6.22 143 LYS B CA 1
ATOM 4625 C C . LYS B 1 146 ? 0.243 19.936 15.920 1.00 11.03 143 LYS B C 1
ATOM 4626 O O . LYS B 1 146 ? 1.025 20.777 15.499 1.00 9.78 143 LYS B O 1
ATOM 4645 N N . CYS B 1 147 ? 0.277 18.664 15.534 1.00 9.79 144 CYS B N 1
ATOM 4646 C CA . CYS B 1 147 ? 1.306 18.192 14.605 1.00 9.10 144 CYS B CA 1
ATOM 4647 C C . CYS B 1 147 ? 1.176 18.848 13.206 1.00 9.79 144 CYS B C 1
ATOM 4648 O O . CYS B 1 147 ? 2.100 18.807 12.395 1.00 13.79 144 CYS B O 1
ATOM 4660 N N . ASP B 1 148 ? 0.049 19.499 12.940 1.00 15.26 145 ASP B N 1
ATOM 4661 C CA . ASP B 1 148 ? -0.102 20.262 11.693 1.00 13.78 145 ASP B CA 1
ATOM 4662 C C . ASP B 1 148 ? 0.737 21.551 11.682 1.00 16.17 145 ASP B C 1
ATOM 4663 O O . ASP B 1 148 ? 0.930 22.175 10.637 1.00 17.00 145 ASP B O 1
ATOM 4672 N N . LEU B 1 149 ? 1.218 21.957 12.851 1.00 12.46 146 LEU B N 1
ATOM 4673 C CA . LEU B 1 149 ? 2.027 23.162 12.976 1.00 12.47 146 LEU B CA 1
ATOM 4674 C C . LEU B 1 149 ? 3.485 22.753 12.924 1.00 13.36 146 LEU B C 1
ATOM 4675 O O . LEU B 1 149 ? 4.312 23.186 13.737 1.00 14.38 146 LEU B O 1
ATOM 4691 N N . ASP B 1 150 ? 3.773 21.897 11.955 1.00 17.01 147 ASP B N 1
ATOM 4692 C CA . ASP B 1 150 ? 5.089 21.305 11.774 1.00 21.44 147 ASP B CA 1
ATOM 4693 C C . ASP B 1 150 ? 6.228 22.342 11.707 1.00 19.73 147 ASP B C 1
ATOM 4694 O O . ASP B 1 150 ? 7.286 22.136 12.294 1.00 18.96 147 ASP B O 1
ATOM 4703 N N . THR B 1 151 ? 5.992 23.468 11.035 1.00 15.03 148 THR B N 1
ATOM 4704 C CA . THR B 1 151 ? 7.003 24.528 10.901 1.00 17.06 148 THR B CA 1
ATOM 4705 C C . THR B 1 151 ? 7.305 25.302 12.188 1.00 12.94 148 THR B C 1
ATOM 4706 O O . THR B 1 151 ? 8.190 26.166 12.221 1.00 11.47 148 THR B O 1
ATOM 4717 N N . ARG B 1 152 ? 6.551 25.010 13.243 1.00 9.77 149 ARG B N 1
ATOM 4718 C CA . ARG B 1 152 ? 6.720 25.722 14.497 1.00 14.16 149 ARG B CA 1
ATOM 4719 C C . ARG B 1 152 ? 6.926 24.742 15.637 1.00 17.13 149 ARG B C 1
ATOM 4720 O O . ARG B 1 152 ? 6.769 25.083 16.810 1.00 14.41 149 ARG B O 1
ATOM 4741 N N . ARG B 1 153 ? 7.307 23.515 15.299 1.00 15.54 150 ARG B N 1
ATOM 4742 C CA . ARG B 1 153 ? 7.455 22.533 16.353 1.00 17.27 150 ARG B CA 1
ATOM 4743 C C . ARG B 1 153 ? 8.718 22.791 17.197 1.00 23.25 150 ARG B C 1
ATOM 4744 O O . ARG B 1 153 ? 9.752 23.238 16.689 1.00 22.59 150 ARG B O 1
ATOM 4765 N N . GLU B 1 154 ? 8.590 22.564 18.499 1.00 15.44 151 GLU B N 1
ATOM 4766 C CA . GLU B 1 154 ? 9.680 22.739 19.447 1.00 13.22 151 GLU B CA 1
ATOM 4767 C C . GLU B 1 154 ? 10.132 21.409 20.035 1.00 17.90 151 GLU B C 1
ATOM 4768 O O . GLU B 1 154 ? 11.209 21.318 20.625 1.00 13.67 151 GLU B O 1
ATOM 4780 N N . VAL B 1 155 ? 9.300 20.383 19.870 1.00 11.55 152 VAL B N 1
ATOM 4781 C CA . VAL B 1 155 ? 9.581 19.052 20.387 1.00 15.79 152 VAL B CA 1
ATOM 4782 C C . VAL B 1 155 ? 9.518 18.057 19.240 1.00 11.20 152 VAL B C 1
ATOM 4783 O O . VAL B 1 155 ? 8.506 17.971 18.542 1.00 13.61 152 VAL B O 1
ATOM 4796 N N . GLY B 1 156 ? 10.601 17.320 19.042 1.00 11.95 153 GLY B N 1
ATOM 4797 C CA . GLY B 1 156 ? 10.691 16.407 17.926 1.00 16.58 153 GLY B CA 1
ATOM 4798 C C . GLY B 1 156 ? 9.943 15.113 18.166 1.00 6.79 153 GLY B C 1
ATOM 4799 O O . GLY B 1 156 ? 9.738 14.690 19.297 1.00 9.81 153 GLY B O 1
ATOM 4803 N N . THR B 1 157 ? 9.574 14.450 17.076 1.00 8.89 154 THR B N 1
ATOM 4804 C CA . THR B 1 157 ? 8.840 13.209 17.165 1.00 8.74 154 THR B CA 1
ATOM 4805 C C . THR B 1 157 ? 9.652 12.118 17.860 1.00 8.13 154 THR B C 1
ATOM 4806 O O . THR B 1 157 ? 9.123 11.367 18.681 1.00 10.76 154 THR B O 1
ATOM 4817 N N . LEU B 1 158 ? 10.942 12.057 17.567 1.00 7.70 155 LEU B N 1
ATOM 4818 C CA . LEU B 1 158 ? 11.765 11.007 18.146 1.00 12.72 155 LEU B CA 1
ATOM 4819 C C . LEU B 1 158 ? 11.923 11.251 19.635 1.00 8.33 155 LEU B C 1
ATOM 4820 O O . LEU B 1 158 ? 12.045 10.313 20.405 1.00 7.61 155 LEU B O 1
ATOM 4836 N N . GLU B 1 159 ? 11.908 12.520 20.033 1.00 10.50 156 GLU B N 1
ATOM 4837 C CA . GLU B 1 159 ? 12.086 12.891 21.438 1.00 9.50 156 GLU B CA 1
ATOM 4838 C C . GLU B 1 159 ? 10.866 12.515 22.282 1.00 10.56 156 GLU B C 1
ATOM 4839 O O . GLU B 1 159 ? 10.997 12.011 23.398 1.00 8.36 156 GLU B O 1
ATOM 4851 N N . GLY B 1 160 ? 9.681 12.775 21.745 1.00 8.37 157 GLY B N 1
ATOM 4852 C CA . GLY B 1 160 ? 8.456 12.343 22.384 1.00 9.99 157 GLY B CA 1
ATOM 4853 C C . GLY B 1 160 ? 8.358 10.831 22.394 1.00 10.28 157 GLY B C 1
ATOM 4854 O O . GLY B 1 160 ? 7.864 10.230 23.351 1.00 8.16 157 GLY B O 1
ATOM 4858 N N . SER B 1 161 ? 8.841 10.201 21.329 1.00 7.69 158 SER B N 1
ATOM 4859 C CA . SER B 1 161 ? 8.769 8.750 21.261 1.00 9.29 158 SER B CA 1
ATOM 4860 C C . SER B 1 161 ? 9.686 8.097 22.289 1.00 10.10 158 SER B C 1
ATOM 4861 O O . SER B 1 161 ? 9.294 7.137 22.961 1.00 8.83 158 SER B O 1
ATOM 4869 N N . SER B 1 162 ? 10.904 8.617 22.415 1.00 10.02 159 SER B N 1
ATOM 4870 C CA . SER B 1 162 ? 11.851 8.101 23.408 1.00 8.37 159 SER B CA 1
ATOM 4871 C C . SER B 1 162 ? 11.425 8.331 24.856 1.00 10.19 159 SER B C 1
ATOM 4872 O O . SER B 1 162 ? 11.710 7.509 25.710 1.00 7.40 159 SER B O 1
ATOM 4880 N N . LEU B 1 163 ? 10.759 9.449 25.144 1.00 9.16 160 LEU B N 1
ATOM 4881 C CA . LEU B 1 163 ? 10.279 9.661 26.510 1.00 8.40 160 LEU B CA 1
ATOM 4882 C C . LEU B 1 163 ? 9.226 8.609 26.830 1.00 9.13 160 LEU B C 1
ATOM 4883 O O . LEU B 1 163 ? 9.285 7.932 27.870 1.00 9.16 160 LEU B O 1
ATOM 4899 N N . ALA B 1 164 ? 8.276 8.445 25.917 1.00 8.62 161 ALA B N 1
ATOM 4900 C CA . ALA B 1 164 ? 7.226 7.447 26.118 1.00 9.25 161 ALA B CA 1
ATOM 4901 C C . ALA B 1 164 ? 7.817 6.038 26.320 1.00 12.74 161 ALA B C 1
ATOM 4902 O O . ALA B 1 164 ? 7.376 5.293 27.181 1.00 10.25 161 ALA B O 1
ATOM 4909 N N . LYS B 1 165 ? 8.847 5.694 25.551 1.00 6.36 162 LYS B N 1
ATOM 4910 C CA . LYS B 1 165 ? 9.501 4.401 25.730 1.00 5.62 162 LYS B CA 1
ATOM 4911 C C . LYS B 1 165 ? 10.197 4.290 27.088 1.00 12.12 162 LYS B C 1
ATOM 4912 O O . LYS B 1 165 ? 10.123 3.270 27.756 1.00 13.46 162 LYS B O 1
ATOM 4931 N N . LYS B 1 166 ? 10.884 5.341 27.491 1.00 10.94 163 LYS B N 1
ATOM 4932 C CA . LYS B 1 166 ? 11.492 5.379 28.816 1.00 10.76 163 LYS B CA 1
ATOM 4933 C C . LYS B 1 166 ? 10.458 5.138 29.922 1.00 8.57 163 LYS B C 1
ATOM 4934 O O . LYS B 1 166 ? 10.724 4.411 30.878 1.00 12.46 163 LYS B O 1
ATOM 4953 N N . LEU B 1 167 ? 9.283 5.748 29.774 1.00 10.90 164 LEU B N 1
ATOM 4954 C CA . LEU B 1 167 ? 8.232 5.691 30.791 1.00 9.71 164 LEU B CA 1
ATOM 4955 C C . LEU B 1 167 ? 7.397 4.406 30.759 1.00 11.98 164 LEU B C 1
ATOM 4956 O O . LEU B 1 167 ? 6.806 4.017 31.767 1.00 14.56 164 LEU B O 1
ATOM 4972 N N . GLY B 1 168 ? 7.327 3.765 29.606 1.00 11.61 165 GLY B N 1
ATOM 4973 C CA . GLY B 1 168 ? 6.506 2.573 29.437 1.00 11.25 165 GLY B CA 1
ATOM 4974 C C . GLY B 1 168 ? 5.114 2.839 28.875 1.00 15.72 165 GLY B C 1
ATOM 4975 O O . GLY B 1 168 ? 4.270 1.945 28.861 1.00 15.85 165 GLY B O 1
ATOM 4979 N N . CYS B 1 169 ? 4.880 4.046 28.376 1.00 10.34 166 CYS B N 1
ATOM 4980 C CA . CYS B 1 169 ? 3.549 4.430 27.920 1.00 11.64 166 CYS B CA 1
ATOM 4981 C C . CYS B 1 169 ? 3.458 4.560 26.399 1.00 13.25 166 CYS B C 1
ATOM 4982 O O . CYS B 1 169 ? 4.460 4.449 25.691 1.00 11.42 166 CYS B O 1
ATOM 4990 N N . GLY B 1 170 ? 2.243 4.778 25.909 1.00 16.55 167 GLY B N 1
ATOM 4991 C CA . GLY B 1 170 ? 2.028 5.034 24.494 1.00 13.39 167 GLY B CA 1
ATOM 4992 C C . GLY B 1 170 ? 2.426 6.447 24.066 1.00 12.69 167 GLY B C 1
ATOM 4993 O O . GLY B 1 170 ? 2.551 7.348 24.884 1.00 9.79 167 GLY B O 1
ATOM 4997 N N . PHE B 1 171 ? 2.627 6.635 22.763 1.00 10.27 168 PHE B N 1
ATOM 4998 C CA . PHE B 1 171 ? 2.897 7.953 22.201 1.00 7.18 168 PHE B CA 1
ATOM 4999 C C . PHE B 1 171 ? 2.273 8.039 20.814 1.00 9.50 168 PHE B C 1
ATOM 5000 O O . PHE B 1 171 ? 2.571 7.217 19.946 1.00 9.15 168 PHE B O 1
ATOM 5017 N N . VAL B 1 172 ? 1.411 9.031 20.615 1.00 8.04 169 VAL B N 1
ATOM 5018 C CA . VAL B 1 172 ? 0.784 9.269 19.327 1.00 9.44 169 VAL B CA 1
ATOM 5019 C C . VAL B 1 172 ? 0.794 10.770 19.045 1.00 10.72 169 VAL B C 1
ATOM 5020 O O . VAL B 1 172 ? 0.400 11.565 19.897 1.00 6.98 169 VAL B O 1
ATOM 5033 N N . GLU B 1 173 ? 1.221 11.157 17.844 1.00 7.30 170 GLU B N 1
ATOM 5034 C CA . GLU B 1 173 ? 1.133 12.555 17.418 1.00 8.80 170 GLU B CA 1
ATOM 5035 C C . GLU B 1 173 ? -0.197 12.798 16.695 1.00 8.33 170 GLU B C 1
ATOM 5036 O O . GLU B 1 173 ? -0.607 12.004 15.842 1.00 7.69 170 GLU B O 1
ATOM 5048 N N . THR B 1 174 ? -0.865 13.896 17.037 1.00 5.35 171 THR B N 1
ATOM 5049 C CA . THR B 1 174 ? -2.187 14.188 16.486 1.00 8.99 171 THR B CA 1
ATOM 5050 C C . THR B 1 174 ? -2.383 15.631 16.050 1.00 9.73 171 THR B C 1
ATOM 5051 O O . THR B 1 174 ? -1.574 16.499 16.377 1.00 10.04 171 THR B O 1
ATOM 5062 N N . SER B 1 175 ? -3.418 15.857 15.235 1.00 8.62 172 SER B N 1
ATOM 5063 C CA . SER B 1 175 ? -3.865 17.213 14.926 1.00 5.15 172 SER B CA 1
ATOM 5064 C C . SER B 1 175 ? -5.352 17.220 15.176 1.00 6.86 172 SER B C 1
ATOM 5065 O O . SER B 1 175 ? -6.114 16.680 14.384 1.00 10.13 172 SER B O 1
ATOM 5073 N N . ALA B 1 176 ? -5.752 17.775 16.315 1.00 11.67 173 ALA B N 1
ATOM 5074 C CA . ALA B 1 176 ? -7.157 17.893 16.659 1.00 13.52 173 ALA B CA 1
ATOM 5075 C C . ALA B 1 176 ? -7.899 18.706 15.603 1.00 16.13 173 ALA B C 1
ATOM 5076 O O . ALA B 1 176 ? -9.080 18.467 15.341 1.00 15.87 173 ALA B O 1
ATOM 5083 N N . LYS B 1 177 ? -7.197 19.659 14.997 1.00 14.85 174 LYS B N 1
ATOM 5084 C CA . LYS B 1 177 ? -7.780 20.533 13.978 1.00 14.66 174 LYS B CA 1
ATOM 5085 C C . LYS B 1 177 ? -8.189 19.769 12.727 1.00 16.31 174 LYS B C 1
ATOM 5086 O O . LYS B 1 177 ? -9.281 19.960 12.202 1.00 22.62 174 LYS B O 1
ATOM 5105 N N . LEU B 1 178 ? -7.300 18.911 12.239 1.00 14.19 175 LEU B N 1
ATOM 5106 C CA . LEU B 1 178 ? -7.538 18.203 10.989 1.00 17.46 175 LEU B CA 1
ATOM 5107 C C . LEU B 1 178 ? -8.092 16.805 11.229 1.00 19.12 175 LEU B C 1
ATOM 5108 O O . LEU B 1 178 ? -8.554 16.139 10.296 1.00 20.36 175 LEU B O 1
ATOM 5124 N N . GLY B 1 179 ? -8.019 16.350 12.477 1.00 16.58 176 GLY B N 1
ATOM 5125 C CA . GLY B 1 179 ? -8.520 15.039 12.852 1.00 15.16 176 GLY B CA 1
ATOM 5126 C C . GLY B 1 179 ? -7.476 13.941 12.762 1.00 13.93 176 GLY B C 1
ATOM 5127 O O . GLY B 1 179 ? -7.761 12.773 13.037 1.00 16.90 176 GLY B O 1
ATOM 5131 N N . THR B 1 180 ? -6.267 14.317 12.364 1.00 12.06 177 THR B N 1
ATOM 5132 C CA . THR B 1 180 ? -5.194 13.351 12.134 1.00 10.81 177 THR B CA 1
ATOM 5133 C C . THR B 1 180 ? -4.847 12.541 13.372 1.00 9.12 177 THR B C 1
ATOM 5134 O O . THR B 1 180 ? -4.473 13.098 14.414 1.00 7.90 177 THR B O 1
ATOM 5145 N N . ASN B 1 181 ? -4.980 11.228 13.233 1.00 12.64 178 ASN B N 1
ATOM 5146 C CA . ASN B 1 181 ? -4.597 10.268 14.258 1.00 9.85 178 ASN B CA 1
ATOM 5147 C C . ASN B 1 181 ? -5.366 10.401 15.570 1.00 10.39 178 ASN B C 1
ATOM 5148 O O . ASN B 1 181 ? -4.948 9.854 16.578 1.00 9.40 178 ASN B O 1
ATOM 5159 N N . VAL B 1 182 ? -6.491 11.105 15.569 1.00 6.65 179 VAL B N 1
ATOM 5160 C CA . VAL B 1 182 ? -7.221 11.277 16.838 1.00 8.48 179 VAL B CA 1
ATOM 5161 C C . VAL B 1 182 ? -7.797 9.952 17.391 1.00 9.50 179 VAL B C 1
ATOM 5162 O O . VAL B 1 182 ? -7.597 9.632 18.572 1.00 10.72 179 VAL B O 1
ATOM 5175 N N . GLU B 1 183 ? -8.487 9.170 16.555 1.00 8.13 180 GLU B N 1
ATOM 5176 C CA . GLU B 1 183 ? -8.988 7.879 17.021 1.00 7.15 180 GLU B CA 1
ATOM 5177 C C . GLU B 1 183 ? -7.848 6.965 17.453 1.00 9.03 180 GLU B C 1
ATOM 5178 O O . GLU B 1 183 ? -7.951 6.288 18.462 1.00 8.66 180 GLU B O 1
ATOM 5190 N N . GLU B 1 184 ? -6.765 6.926 16.682 1.00 12.77 181 GLU B N 1
ATOM 5191 C CA . GLU B 1 184 ? -5.639 6.077 17.051 1.00 8.32 181 GLU B CA 1
ATOM 5192 C C . GLU B 1 184 ? -5.132 6.379 18.452 1.00 10.53 181 GLU B C 1
ATOM 5193 O O . GLU B 1 184 ? -4.818 5.465 19.220 1.00 7.90 181 GLU B O 1
ATOM 5205 N N . ALA B 1 185 ? -5.059 7.666 18.778 1.00 11.68 182 ALA B N 1
ATOM 5206 C CA . ALA B 1 185 ? -4.592 8.112 20.089 1.00 14.30 182 ALA B CA 1
ATOM 5207 C C . ALA B 1 185 ? -5.496 7.614 21.214 1.00 8.76 182 ALA B C 1
ATOM 5208 O O . ALA B 1 185 ? -5.025 6.969 22.137 1.00 11.26 182 ALA B O 1
ATOM 5215 N N . PHE B 1 186 ? -6.788 7.927 21.153 1.00 9.87 183 PHE B N 1
ATOM 5216 C CA . PHE B 1 186 ? -7.701 7.469 22.196 1.00 12.09 183 PHE B CA 1
ATOM 5217 C C . PHE B 1 186 ? -7.844 5.956 22.234 1.00 12.01 183 PHE B C 1
ATOM 5218 O O . PHE B 1 186 ? -7.908 5.352 23.307 1.00 9.15 183 PHE B O 1
ATOM 5235 N N . PHE B 1 187 ? -7.949 5.330 21.065 1.00 10.49 184 PHE B N 1
ATOM 5236 C CA . PHE B 1 187 ? -8.148 3.887 21.051 1.00 12.77 184 PHE B CA 1
ATOM 5237 C C . PHE B 1 187 ? -6.895 3.143 21.529 1.00 11.56 184 PHE B C 1
ATOM 5238 O O . PHE B 1 187 ? -6.987 2.003 21.968 1.00 9.94 184 PHE B O 1
ATOM 5255 N N . SER B 1 188 ? -5.727 3.772 21.428 1.00 10.55 185 SER B N 1
ATOM 5256 C CA . SER B 1 188 ? -4.482 3.111 21.819 1.00 10.73 185 SER B CA 1
ATOM 5257 C C . SER B 1 188 ? -4.523 2.601 23.262 1.00 15.02 185 SER B C 1
ATOM 5258 O O . SER B 1 188 ? -4.026 1.514 23.558 1.00 11.92 185 SER B O 1
ATOM 5266 N N . VAL B 1 189 ? -5.131 3.364 24.164 1.00 10.90 186 VAL B N 1
ATOM 5267 C CA . VAL B 1 189 ? -5.117 2.942 25.552 1.00 10.94 186 VAL B CA 1
ATOM 5268 C C . VAL B 1 189 ? -6.146 1.843 25.825 1.00 10.36 186 VAL B C 1
ATOM 5269 O O . VAL B 1 189 ? -5.946 0.991 26.700 1.00 9.79 186 VAL B O 1
ATOM 5282 N N . VAL B 1 190 ? -7.222 1.830 25.045 1.00 8.66 187 VAL B N 1
ATOM 5283 C CA . VAL B 1 190 ? -8.196 0.730 25.120 1.00 14.86 187 VAL B CA 1
ATOM 5284 C C . VAL B 1 190 ? -7.574 -0.563 24.606 1.00 13.58 187 VAL B C 1
ATOM 5285 O O . VAL B 1 190 ? -7.727 -1.630 25.222 1.00 13.58 187 VAL B O 1
ATOM 5298 N N . ARG B 1 191 ? -6.840 -0.454 23.501 1.00 11.78 188 ARG B N 1
ATOM 5299 C CA . ARG B 1 191 ? -6.133 -1.596 22.928 1.00 12.91 188 ARG B CA 1
ATOM 5300 C C . ARG B 1 191 ? -5.086 -2.136 23.902 1.00 12.18 188 ARG B C 1
ATOM 5301 O O . ARG B 1 191 ? -4.919 -3.346 24.036 1.00 13.99 188 ARG B O 1
ATOM 5322 N N . ALA B 1 192 ? -4.407 -1.235 24.606 1.00 12.89 189 ALA B N 1
ATOM 5323 C CA . ALA B 1 192 ? -3.402 -1.629 25.587 1.00 14.31 189 ALA B CA 1
ATOM 5324 C C . ALA B 1 192 ? -4.015 -2.420 26.733 1.00 17.90 189 ALA B C 1
ATOM 5325 O O . ALA B 1 192 ? -3.475 -3.442 27.159 1.00 15.08 189 ALA B O 1
ATOM 5332 N N . ASP B 1 193 ? -5.136 -1.926 27.244 1.00 12.57 190 ASP B N 1
ATOM 5333 C CA . ASP B 1 193 ? -5.867 -2.594 28.306 1.00 17.17 190 ASP B CA 1
ATOM 5334 C C . ASP B 1 193 ? -6.230 -4.020 27.891 1.00 19.98 190 ASP B C 1
ATOM 5335 O O . ASP B 1 193 ? -6.140 -4.947 28.691 1.00 21.03 190 ASP B O 1
ATOM 5344 N N . ARG B 1 194 ? -6.624 -4.194 26.632 1.00 15.01 191 ARG B N 1
ATOM 5345 C CA . ARG B 1 194 ? -6.979 -5.527 26.143 1.00 21.35 191 ARG B CA 1
ATOM 5346 C C . ARG B 1 194 ? -5.751 -6.398 25.880 1.00 25.89 191 ARG B C 1
ATOM 5347 O O . ARG B 1 194 ? -5.796 -7.611 26.075 1.00 28.80 191 ARG B O 1
ATOM 5368 N N . ARG B 1 195 ? -4.661 -5.780 25.433 1.00 22.21 192 ARG B N 1
ATOM 5369 C CA . ARG B 1 195 ? -3.411 -6.505 25.208 1.00 23.05 192 ARG B CA 1
ATOM 5370 C C . ARG B 1 195 ? -2.974 -7.146 26.521 1.00 30.80 192 ARG B C 1
ATOM 5371 O O . ARG B 1 195 ? -2.454 -8.264 26.537 1.00 29.88 192 ARG B O 1
ATOM 5392 N N . ARG B 1 196 ? -3.206 -6.431 27.622 1.00 30.22 193 ARG B N 1
ATOM 5393 C CA . ARG B 1 196 ? -2.848 -6.906 28.957 1.00 29.70 193 ARG B CA 1
ATOM 5394 C C . ARG B 1 196 ? -3.675 -8.113 29.390 1.00 36.36 193 ARG B C 1
ATOM 5395 O O . ARG B 1 196 ? -3.143 -9.068 29.952 1.00 37.41 193 ARG B O 1
ATOM 5416 N N . LYS B 1 197 ? -4.981 -8.055 29.157 1.00 33.59 194 LYS B N 1
ATOM 5417 C CA . LYS B 1 197 ? -5.836 -9.206 29.423 1.00 39.51 194 LYS B CA 1
ATOM 5418 C C . LYS B 1 197 ? -5.369 -10.374 28.559 1.00 40.61 194 LYS B C 1
ATOM 5419 O O . LYS B 1 197 ? -5.147 -11.492 29.031 1.00 44.48 194 LYS B O 1
#

Foldseek 3Di:
DPDADFEEEEAFAPPQQQVLLQLLQQVPPCSQDDDDPDWDWGWHFDAFPNRTHIYTYGRDDQVVVLVSLVPGQAYEYTGEQLDVVRVVVSLVVLVSNVVSCVVVVCHHDQQSYEYEHEPVVVVVRGPHDPVRQCVSCVVRVYHYYYYYSNVSRCSVVRVCSNVVSVVVVVD/DPPDADFEEEEAFAPPQCQVLLQLLQQVPPPSQDDDDPDWDWGWHFDAFPNRTHIYIYGRDHDDDVVLVVLVVGQAYEYTGEQLDVVRVVVSLVVLVVSVVSCVVPDVHDQQSYEYEHEPVVVVVRGPHDPVRQVVSCVVRVYHYYYYYSNVSRCSCVRVCSNVVSVVVVD

Solvent-accessible surface area: 17855 Å² total

Sequence (342 aa):
AGKITDKIAMLGEGGVGKTSLTVNLTKHVFSETYDPTLEDSYRRQCVIDGIPSHLEILDTAGALREQWIRQNELFVIVFDVTRRSSFEAAERLFEEVIQTKRKLDEPFAPSLVVLVGNKCDLDTRREVGTLEGSSLAKKLGCGFVETSAKLGTNVEEAFFSVVRADRRRKRGAGKITDKIAMLGEGGVG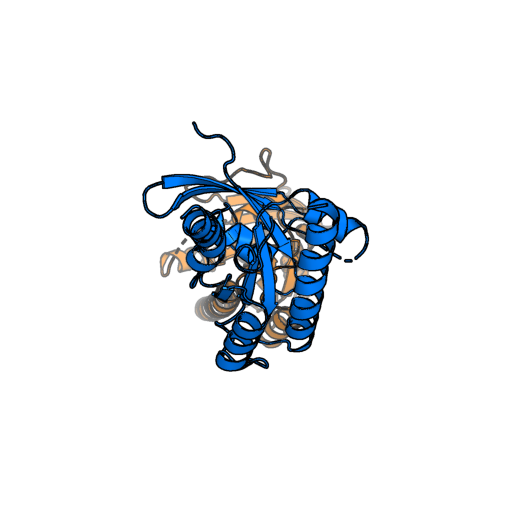KTSLTVNLTKHVFSETYDPTLEDSYRRQCVIDGIPSHLEILDTAYGALREQWIRQNELFVIVFDVTRRSSFEAAERLFEEVIQTKRKLDPFAPSLVVLVGNKCDLDTRREVGTLEGSSLAKKLGCGFVETSAKLGTNVEEAFFSVVRADRRRK

CATH classification: 3.40.50.300

Secondary structure (P-SEA, 3-state):
cccccbbbbbbccccccaaaaaaaaacccccccccccbbbbbbbbcccccbbbbbbbbbcccaaaaaaaaaccbbbbbbbcccaaaaaaaaaaaaaaaaaaaaaacccccccbbbbbccccccccccccaaaaaaaaaaacbbbbbbbcccccaaaaaaaaaaaaaaaacc/ccccccbbbbbbbcccccaaaaaaaaacccccccccccbbbbbbbbcccccbbbbbbbbbcccccaaaaaaaaccbbbbbbbcccaaaaaaaaaaaaaaaaaaaaacccccccbbbbbccccccccccccaaaaaaaaaaacbbbbbbccccccaaaaaaaaaaaaaaaac

Nearest PDB structures (foldseek):
  4ku4-assembly1_A  TM=1.006E+00  e=4.734E-37  Cryphonectria parasitica
  4ku4-assembly2_B  TM=9.972E-01  e=4.384E-33  Cryphonectria parasitica
  7s0z-assembly2_C  TM=8.766E-01  e=2.069E-18  Homo sapiens
  1u8z-assembly2_B  TM=9.120E-01  e=1.499E-17  Saguinus oedipus
  5wds-assembly1_A  TM=8.704E-01  e=2.198E-17  Choanoflagellata